Protein AF-A0A3C1FW04-F1 (afdb_mono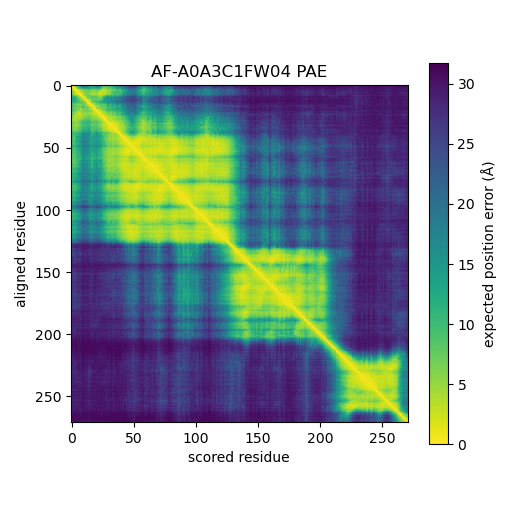mer)

Secondary structure (DSSP, 8-state):
--SEEEEEPTT---SSSS-TT-EEEEEE-HHHHHHHTT-PPPPEEEE-TTSEEEEE-SS--HHHHHHHTTTEEEEEESSEEEEEE-HHHHHHHHHH-TT--HHHHHHHH-SSPPPHHHHHHHHHHHHT-------SSEEEEE-SS--HHHHTTEEEEEETTEEEEE-HHHHHHHHHHTT---------TT-PPPPPTT---SS------------------EEEEEEE-SSHHHHHHHHHHHHHTT--EEEETTTTEEEEEEETT------

Mean predicted aligned error: 19.57 Å

Structure (mmCIF, N/CA/C/O backbone):
data_AF-A0A3C1FW04-F1
#
_entry.id   AF-A0A3C1FW04-F1
#
loop_
_atom_site.group_PDB
_atom_site.id
_atom_site.type_symbol
_atom_site.label_atom_id
_atom_site.label_alt_id
_atom_site.label_comp_id
_atom_site.label_asym_id
_atom_site.label_entity_id
_atom_site.label_seq_id
_atom_site.pdbx_PDB_ins_code
_atom_site.Cartn_x
_atom_site.Cartn_y
_atom_site.Cartn_z
_atom_site.occupancy
_atom_site.B_iso_or_equiv
_atom_site.auth_seq_id
_atom_site.auth_comp_id
_atom_site.auth_asym_id
_atom_site.auth_atom_id
_atom_site.pdbx_PDB_model_num
ATOM 1 N N . MET A 1 1 ? 8.331 -2.455 -29.703 1.00 47.62 1 MET A N 1
ATOM 2 C CA . MET A 1 1 ? 9.387 -1.895 -30.580 1.00 47.62 1 MET A CA 1
ATOM 3 C C . MET A 1 1 ? 10.105 -3.071 -31.225 1.00 47.62 1 MET A C 1
ATOM 5 O O . MET A 1 1 ? 10.594 -3.907 -30.480 1.00 47.62 1 MET A O 1
ATOM 9 N N . ALA A 1 2 ? 10.095 -3.193 -32.554 1.00 51.81 2 ALA A N 1
ATOM 10 C CA . ALA A 1 2 ? 10.673 -4.349 -33.245 1.00 51.81 2 ALA A CA 1
ATOM 11 C C . ALA A 1 2 ? 12.207 -4.394 -33.090 1.00 51.81 2 ALA A C 1
ATOM 13 O O . ALA A 1 2 ? 12.883 -3.371 -33.210 1.00 51.81 2 ALA A O 1
ATOM 14 N N . GLU A 1 3 ? 12.745 -5.577 -32.794 1.00 61.34 3 GLU A N 1
ATOM 15 C CA . GLU A 1 3 ? 14.181 -5.812 -32.553 1.00 61.34 3 GLU A CA 1
ATOM 16 C C . GLU A 1 3 ? 14.973 -6.093 -33.842 1.00 61.34 3 GLU A C 1
ATOM 18 O O . GLU A 1 3 ? 16.200 -6.204 -33.826 1.00 61.34 3 GLU A O 1
ATOM 23 N N . VAL A 1 4 ? 14.265 -6.153 -34.970 1.00 66.50 4 VAL A N 1
ATOM 24 C CA . VAL A 1 4 ? 14.781 -6.449 -36.304 1.00 66.50 4 VAL A CA 1
ATOM 25 C C . VAL A 1 4 ? 14.138 -5.476 -37.290 1.00 66.50 4 VAL A C 1
ATOM 27 O O . VAL A 1 4 ? 12.918 -5.304 -37.274 1.00 66.50 4 VAL A O 1
ATOM 30 N N . ASP A 1 5 ? 14.945 -4.845 -38.142 1.00 72.12 5 ASP A N 1
ATOM 31 C CA . ASP A 1 5 ? 14.437 -4.080 -39.283 1.00 72.12 5 ASP A CA 1
ATOM 32 C C . ASP A 1 5 ? 14.264 -5.032 -40.466 1.00 72.12 5 ASP A C 1
ATOM 34 O O . ASP A 1 5 ? 15.202 -5.732 -40.837 1.00 72.12 5 ASP A O 1
ATOM 38 N N . THR A 1 6 ? 13.082 -5.073 -41.069 1.00 74.25 6 THR A N 1
ATOM 39 C CA . THR A 1 6 ? 12.780 -5.965 -42.198 1.00 74.25 6 THR A CA 1
ATOM 40 C C . THR A 1 6 ? 12.637 -5.165 -43.486 1.00 74.25 6 THR A C 1
ATOM 42 O O . THR A 1 6 ? 11.877 -4.198 -43.517 1.00 74.25 6 THR A O 1
ATOM 45 N N . ALA A 1 7 ? 13.321 -5.588 -44.546 1.00 76.44 7 ALA A N 1
ATOM 46 C CA . ALA A 1 7 ? 13.150 -5.074 -45.899 1.00 76.44 7 ALA A CA 1
ATOM 47 C C . ALA A 1 7 ? 12.289 -6.047 -46.718 1.00 76.44 7 ALA A C 1
ATOM 49 O O . ALA A 1 7 ? 12.593 -7.242 -46.814 1.00 76.44 7 ALA A O 1
ATOM 50 N N . TYR A 1 8 ? 11.222 -5.521 -47.313 1.00 78.00 8 TYR A N 1
ATOM 51 C CA . TYR A 1 8 ? 10.299 -6.258 -48.176 1.00 78.00 8 TYR A CA 1
ATOM 52 C C . TYR A 1 8 ? 10.575 -5.943 -49.654 1.00 78.00 8 TYR A C 1
ATOM 54 O O . TYR A 1 8 ? 11.295 -4.998 -49.971 1.00 78.00 8 TYR A O 1
ATOM 62 N N . ALA A 1 9 ? 10.027 -6.750 -50.564 1.00 74.06 9 ALA A N 1
ATOM 63 C CA . ALA A 1 9 ? 10.001 -6.418 -51.991 1.00 74.06 9 ALA A CA 1
ATOM 64 C C . ALA A 1 9 ? 9.174 -5.139 -52.244 1.00 74.06 9 ALA A C 1
ATOM 66 O O . ALA A 1 9 ? 8.204 -4.908 -51.525 1.00 74.06 9 ALA A O 1
ATOM 67 N N . GLU A 1 10 ? 9.524 -4.346 -53.267 1.00 66.50 10 GLU A N 1
ATOM 68 C CA . GLU A 1 10 ? 8.871 -3.055 -53.586 1.00 66.50 10 GLU A CA 1
ATOM 69 C C . GLU A 1 10 ? 7.343 -3.162 -53.770 1.00 66.50 10 GLU A C 1
ATOM 71 O O . GLU A 1 10 ? 6.614 -2.226 -53.444 1.00 66.50 10 GLU A O 1
ATOM 76 N N . ASP A 1 11 ? 6.849 -4.336 -54.172 1.00 67.19 11 ASP A N 1
ATOM 77 C CA . ASP A 1 11 ? 5.431 -4.587 -54.462 1.00 67.19 11 ASP A CA 1
ATOM 78 C C . ASP A 1 11 ? 4.635 -5.158 -53.272 1.00 67.19 11 ASP A C 1
ATOM 80 O O . ASP A 1 11 ? 3.485 -5.574 -53.426 1.00 67.19 11 ASP A O 1
ATOM 84 N N . TYR A 1 12 ? 5.224 -5.221 -52.072 1.00 64.06 12 TYR A N 1
ATOM 85 C CA . TYR A 1 12 ? 4.613 -5.889 -50.922 1.00 64.06 12 TYR A CA 1
ATOM 86 C C . TYR A 1 12 ? 3.964 -4.906 -49.934 1.00 64.06 12 TYR A C 1
ATOM 88 O O . TYR A 1 12 ? 4.653 -4.204 -49.193 1.00 64.06 12 TYR A O 1
ATOM 96 N N . LYS A 1 13 ? 2.624 -4.875 -49.893 1.00 62.50 13 LYS A N 1
ATOM 97 C CA . LYS A 1 13 ? 1.828 -4.075 -48.944 1.00 62.50 13 LYS A CA 1
ATOM 98 C C . LYS A 1 13 ? 0.804 -4.954 -48.226 1.00 62.50 13 LYS A C 1
ATOM 100 O O . LYS A 1 13 ? -0.186 -5.367 -48.819 1.00 62.50 13 LYS A O 1
ATOM 105 N N . THR A 1 14 ? 1.032 -5.209 -46.944 1.00 65.12 14 THR A N 1
ATOM 106 C CA . THR A 1 14 ? 0.093 -5.891 -46.042 1.00 65.12 14 THR A CA 1
ATOM 107 C C . THR A 1 14 ? 0.097 -5.187 -44.694 1.00 65.12 14 THR A C 1
ATOM 109 O O . THR A 1 14 ? 1.167 -4.830 -44.210 1.00 65.12 14 THR A O 1
ATOM 112 N N . ASP A 1 15 ? -1.064 -5.071 -44.050 1.00 66.31 15 ASP A N 1
ATOM 113 C CA . ASP A 1 15 ? -1.206 -4.396 -42.747 1.00 66.31 15 ASP A CA 1
ATOM 114 C C . ASP A 1 15 ? -0.617 -5.189 -41.562 1.00 66.31 15 ASP A C 1
ATOM 116 O O . ASP A 1 15 ? -0.559 -4.696 -40.436 1.00 66.31 15 ASP A O 1
ATOM 120 N N . ILE A 1 16 ? -0.172 -6.428 -41.795 1.00 63.91 16 ILE A N 1
ATOM 121 C CA . ILE A 1 16 ? 0.353 -7.329 -40.765 1.00 63.91 16 ILE A CA 1
ATOM 122 C C . ILE A 1 16 ? 1.876 -7.441 -40.908 1.00 63.91 16 ILE A C 1
ATOM 124 O O . ILE A 1 16 ? 2.396 -7.889 -41.932 1.00 63.91 16 ILE A O 1
ATOM 128 N N . HIS A 1 17 ? 2.601 -7.070 -39.849 1.00 65.69 17 HIS A N 1
ATOM 129 C CA . HIS A 1 17 ? 4.060 -7.147 -39.786 1.00 65.69 17 HIS A CA 1
ATOM 130 C C . HIS A 1 17 ? 4.543 -7.915 -38.540 1.00 65.69 17 HIS A C 1
ATOM 132 O O . HIS A 1 17 ? 4.013 -7.684 -37.451 1.00 65.69 17 HIS A O 1
ATOM 138 N N . PRO A 1 18 ? 5.594 -8.753 -38.657 1.00 65.88 18 PRO A N 1
ATOM 139 C CA . PRO A 1 18 ? 6.316 -9.100 -39.882 1.00 65.88 18 PRO A CA 1
ATOM 140 C C . PRO A 1 18 ? 5.593 -10.170 -40.718 1.00 65.88 18 PRO A C 1
ATOM 142 O O . PRO A 1 18 ? 5.046 -11.129 -40.179 1.00 65.88 18 PRO A O 1
ATOM 145 N N . SER A 1 19 ? 5.634 -10.024 -42.043 1.00 72.44 19 SER A N 1
ATOM 146 C CA . SER A 1 19 ? 5.007 -10.969 -42.973 1.00 72.44 19 SER A CA 1
ATOM 147 C C . SER A 1 19 ? 5.991 -12.033 -43.456 1.00 72.44 19 SER A C 1
ATOM 149 O O . SER A 1 19 ? 6.934 -11.751 -44.199 1.00 72.44 19 SER A O 1
ATOM 151 N N . LEU A 1 20 ? 5.776 -13.267 -43.005 1.00 67.56 20 LEU A N 1
ATOM 152 C CA . LEU A 1 20 ? 6.623 -14.421 -43.307 1.00 67.56 20 LEU A CA 1
ATOM 153 C C . LEU A 1 20 ? 6.586 -14.757 -44.811 1.00 67.56 20 LEU A C 1
ATOM 155 O O . LEU A 1 20 ? 5.534 -14.700 -45.438 1.00 67.56 20 LEU A O 1
ATOM 159 N N . GLY A 1 21 ? 7.741 -15.097 -45.396 1.00 72.50 21 GLY A N 1
ATOM 160 C CA . GLY A 1 21 ? 7.871 -15.475 -46.815 1.00 72.50 21 GLY A CA 1
ATOM 161 C C . GLY A 1 21 ? 8.122 -14.323 -47.802 1.00 72.50 21 GLY A C 1
ATOM 162 O O . GLY A 1 21 ? 8.527 -14.583 -48.930 1.00 72.50 21 GLY A O 1
ATOM 163 N N . HI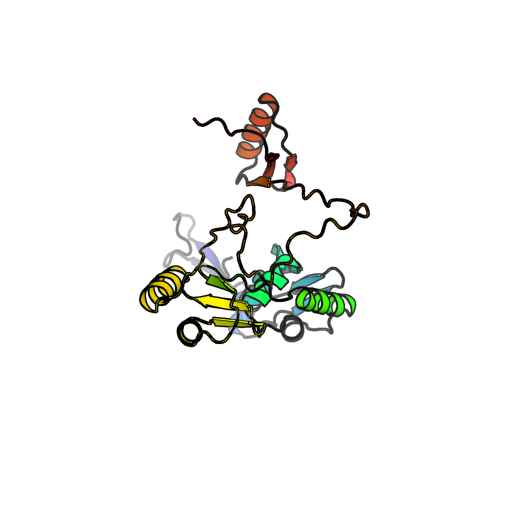S A 1 22 ? 7.965 -13.062 -47.380 1.00 73.06 22 HIS A N 1
ATOM 164 C CA . HIS A 1 22 ? 8.153 -11.876 -48.239 1.00 73.06 22 HIS A CA 1
ATOM 165 C C . HIS A 1 22 ? 9.297 -10.947 -47.798 1.00 73.06 22 HIS A C 1
ATOM 167 O O . HIS A 1 22 ? 9.535 -9.898 -48.402 1.00 73.06 22 HIS A O 1
ATOM 173 N N . ILE A 1 23 ? 10.022 -11.330 -46.746 1.00 78.50 23 ILE A N 1
ATOM 174 C CA . ILE A 1 23 ? 11.192 -10.606 -46.240 1.00 78.50 23 ILE A CA 1
ATOM 175 C C . ILE A 1 23 ? 12.380 -10.930 -47.150 1.00 78.50 23 ILE A C 1
ATOM 177 O O . ILE A 1 23 ? 12.823 -12.075 -47.205 1.00 78.50 23 ILE A O 1
ATOM 181 N N . ARG A 1 24 ? 12.908 -9.926 -47.859 1.00 80.00 24 ARG A N 1
ATOM 182 C CA . ARG A 1 24 ? 14.094 -10.085 -48.723 1.00 80.00 24 ARG A CA 1
ATOM 183 C C . ARG A 1 24 ? 15.395 -9.980 -47.943 1.00 80.00 24 ARG A C 1
ATOM 185 O O . ARG A 1 24 ? 16.361 -10.668 -48.247 1.00 80.00 24 ARG A O 1
ATOM 192 N N . ALA A 1 25 ? 15.416 -9.102 -46.951 1.00 78.44 25 ALA A N 1
ATOM 193 C CA . ALA A 1 25 ? 16.548 -8.925 -46.062 1.00 78.44 25 ALA A CA 1
ATOM 194 C C . ALA A 1 25 ? 16.051 -8.465 -44.696 1.00 78.44 25 ALA A C 1
ATOM 196 O O . ALA A 1 25 ? 14.990 -7.849 -44.574 1.00 78.44 25 ALA A O 1
ATOM 197 N N . PHE A 1 26 ? 16.832 -8.740 -43.662 1.00 79.25 26 PHE A N 1
ATOM 198 C CA . PHE A 1 26 ? 16.581 -8.213 -42.334 1.00 79.25 26 PHE A CA 1
ATOM 199 C C . PHE A 1 26 ? 17.889 -7.729 -41.716 1.00 79.25 26 PHE A C 1
ATOM 201 O O . PHE A 1 26 ? 18.943 -8.337 -41.898 1.00 79.25 26 PHE A O 1
ATOM 208 N N . ARG A 1 27 ? 17.822 -6.617 -40.988 1.00 78.44 27 ARG A N 1
ATOM 209 C CA . ARG A 1 27 ? 18.927 -6.091 -40.197 1.00 78.44 27 ARG A CA 1
ATOM 210 C C . ARG A 1 27 ? 18.628 -6.340 -38.732 1.00 78.44 27 ARG A C 1
ATOM 212 O O . ARG A 1 27 ? 17.675 -5.802 -38.168 1.00 78.44 27 ARG A O 1
ATOM 219 N N . VAL A 1 28 ? 19.478 -7.147 -38.118 1.00 77.06 28 VAL A N 1
ATOM 220 C CA . VAL A 1 28 ? 19.475 -7.339 -36.673 1.00 77.06 28 VAL A CA 1
ATOM 221 C C . VAL A 1 28 ? 20.006 -6.066 -36.021 1.00 77.06 28 VAL A C 1
ATOM 223 O O . VAL A 1 28 ? 21.075 -5.583 -36.387 1.00 77.06 28 VAL A O 1
ATOM 226 N N . ARG A 1 29 ? 19.257 -5.498 -35.072 1.00 76.06 29 ARG A N 1
ATOM 227 C CA . ARG A 1 29 ? 19.738 -4.349 -34.294 1.00 76.06 29 ARG A CA 1
ATOM 228 C C . ARG A 1 29 ? 20.716 -4.828 -33.220 1.00 76.06 29 ARG A C 1
ATOM 230 O O . ARG A 1 29 ? 20.512 -5.893 -32.638 1.00 76.06 29 ARG A O 1
ATOM 237 N N . ASP A 1 30 ? 21.705 -4.001 -32.875 1.00 73.88 30 ASP A N 1
ATOM 238 C CA . ASP A 1 30 ? 22.729 -4.301 -31.853 1.00 73.88 30 ASP A CA 1
ATOM 239 C C . ASP A 1 30 ? 22.145 -4.807 -30.526 1.00 73.88 30 ASP A C 1
ATOM 241 O O . ASP A 1 30 ? 22.742 -5.633 -29.840 1.00 73.88 30 ASP A O 1
ATOM 245 N N . ARG A 1 31 ? 20.942 -4.342 -30.170 1.00 70.81 31 ARG A N 1
ATOM 246 C CA . ARG A 1 31 ? 20.210 -4.786 -28.980 1.00 70.81 31 ARG A CA 1
ATOM 247 C C . ARG A 1 31 ? 19.927 -6.292 -28.996 1.00 70.81 31 ARG A C 1
ATOM 249 O O . ARG A 1 31 ? 20.181 -6.946 -27.993 1.00 70.81 31 ARG A O 1
ATOM 256 N N . LEU A 1 32 ? 19.456 -6.847 -30.118 1.00 76.56 32 LEU A N 1
ATOM 257 C CA . LEU A 1 32 ? 19.168 -8.281 -30.237 1.00 76.56 32 LEU A CA 1
ATOM 258 C C . LEU A 1 32 ? 20.461 -9.104 -30.193 1.00 76.56 32 LEU A C 1
ATOM 260 O O . LEU A 1 32 ? 20.503 -10.143 -29.542 1.00 76.56 32 LEU A O 1
ATOM 264 N N . VAL A 1 33 ? 21.542 -8.600 -30.798 1.00 77.31 33 VAL A N 1
ATOM 265 C CA . VAL A 1 33 ? 22.872 -9.228 -30.707 1.00 77.31 33 VAL A CA 1
ATOM 266 C C . VAL A 1 33 ? 23.340 -9.303 -29.250 1.00 77.31 33 VAL A C 1
ATOM 268 O O . VAL A 1 33 ? 23.797 -10.355 -28.803 1.00 77.31 33 VAL A O 1
ATOM 271 N N . LYS A 1 34 ? 23.172 -8.225 -28.471 1.00 75.50 34 LYS A N 1
ATOM 272 C CA . LYS A 1 34 ? 23.495 -8.213 -27.033 1.00 75.50 34 LYS A CA 1
ATOM 273 C C . LYS A 1 34 ? 22.646 -9.200 -26.229 1.00 75.50 34 LYS A C 1
ATOM 275 O O . LYS A 1 34 ? 23.186 -9.860 -25.345 1.00 75.50 34 LYS A O 1
ATOM 280 N N . VAL A 1 35 ? 21.354 -9.329 -26.542 1.00 79.88 35 VAL A N 1
ATOM 281 C CA . VAL A 1 35 ? 20.447 -10.303 -25.903 1.00 79.88 35 VAL A CA 1
ATOM 282 C C . VAL A 1 35 ? 20.893 -11.736 -26.184 1.00 79.88 35 VAL A C 1
ATOM 284 O O . VAL A 1 35 ? 21.063 -12.512 -25.244 1.00 79.88 35 VAL A O 1
ATOM 287 N N . ILE A 1 36 ? 21.143 -12.071 -27.454 1.00 80.19 36 ILE A N 1
ATOM 288 C CA . ILE A 1 36 ? 21.590 -13.408 -27.877 1.00 80.19 36 ILE A CA 1
ATOM 289 C C . ILE A 1 36 ? 22.914 -13.775 -27.197 1.00 80.19 36 ILE A C 1
ATOM 291 O O . ILE A 1 36 ? 23.059 -14.877 -26.670 1.00 80.19 36 ILE A O 1
ATOM 295 N N . ASN A 1 37 ? 23.848 -12.826 -27.126 1.00 81.50 37 ASN A N 1
ATOM 296 C CA . ASN A 1 37 ? 25.157 -13.026 -26.506 1.00 81.50 37 ASN A CA 1
ATOM 297 C C . ASN A 1 37 ? 25.144 -12.908 -24.971 1.00 81.50 37 ASN A C 1
ATOM 299 O O . ASN A 1 37 ? 26.209 -12.919 -24.358 1.00 81.50 37 ASN A O 1
ATOM 303 N N . LYS A 1 38 ? 23.967 -12.769 -24.338 1.00 75.12 38 LYS A N 1
ATOM 304 C CA . LYS A 1 38 ? 23.804 -12.554 -22.885 1.00 75.12 38 LYS A CA 1
ATOM 305 C C . LYS A 1 38 ? 24.633 -11.381 -22.333 1.00 75.12 38 LYS A C 1
ATOM 307 O O . LYS A 1 38 ? 24.947 -11.341 -21.149 1.00 75.12 38 LYS A O 1
ATOM 312 N N . ALA A 1 39 ? 24.950 -10.403 -23.177 1.00 78.25 39 ALA A N 1
ATOM 313 C CA . ALA A 1 39 ? 25.742 -9.218 -22.847 1.00 78.25 39 ALA A CA 1
ATOM 314 C C . ALA A 1 39 ? 24.858 -8.031 -22.415 1.00 78.25 39 ALA A C 1
ATOM 316 O O . ALA A 1 39 ? 25.236 -6.870 -22.573 1.00 78.25 39 ALA A O 1
ATOM 317 N N . VAL A 1 40 ? 23.649 -8.316 -21.926 1.00 77.00 40 VAL A N 1
ATOM 318 C CA . VAL A 1 40 ? 22.703 -7.306 -21.443 1.00 77.00 40 VAL A CA 1
ATOM 319 C C . VAL A 1 40 ? 23.049 -6.966 -20.003 1.00 77.00 40 VAL A C 1
ATOM 321 O O . VAL A 1 40 ? 23.173 -7.853 -19.159 1.00 77.00 40 VAL A O 1
ATOM 324 N N . THR A 1 41 ? 23.198 -5.675 -19.726 1.00 79.44 41 THR A N 1
ATOM 325 C CA . THR A 1 41 ? 23.465 -5.208 -18.368 1.00 79.44 41 THR A CA 1
ATOM 326 C C . THR A 1 41 ? 22.203 -5.283 -17.510 1.00 79.44 41 THR A C 1
ATOM 328 O O . THR A 1 41 ? 21.085 -5.083 -17.994 1.00 79.44 41 THR A O 1
ATOM 331 N N . ALA A 1 42 ? 22.368 -5.611 -16.226 1.00 81.50 42 ALA A N 1
ATOM 332 C CA . ALA A 1 42 ? 21.258 -5.559 -15.282 1.00 81.50 42 ALA A CA 1
ATOM 333 C C . ALA A 1 42 ? 20.728 -4.115 -15.158 1.00 81.50 42 ALA A C 1
ATOM 335 O O . ALA A 1 42 ? 21.519 -3.173 -15.279 1.00 81.50 42 ALA A O 1
ATOM 336 N N . PRO A 1 43 ? 19.415 -3.921 -14.922 1.00 86.38 43 PRO A N 1
ATOM 337 C CA . PRO A 1 43 ? 18.857 -2.592 -14.718 1.00 86.38 43 PRO A CA 1
ATOM 338 C C . PRO A 1 43 ? 19.530 -1.912 -13.531 1.00 86.38 43 PRO A C 1
ATOM 340 O O . PRO A 1 43 ? 19.660 -2.520 -12.470 1.00 86.38 43 PRO A O 1
ATOM 343 N N . ARG A 1 44 ? 19.897 -0.648 -13.705 1.00 89.00 44 ARG A N 1
ATOM 344 C CA . ARG A 1 44 ? 20.445 0.195 -12.649 1.00 89.00 44 ARG A CA 1
ATOM 345 C C . ARG A 1 44 ? 19.338 1.024 -12.035 1.00 89.00 44 ARG A C 1
ATOM 347 O O . ARG A 1 44 ? 18.559 1.647 -12.761 1.00 89.00 44 ARG A O 1
ATOM 354 N N . VAL A 1 45 ? 19.254 1.020 -10.709 1.00 91.62 45 VAL A N 1
ATOM 355 C CA . VAL A 1 45 ? 18.202 1.735 -9.982 1.00 91.62 45 VAL A CA 1
ATOM 356 C C . VAL A 1 45 ? 18.811 2.698 -8.980 1.00 91.62 45 VAL A C 1
ATOM 358 O O . VAL A 1 45 ? 19.605 2.312 -8.119 1.00 91.62 45 VAL A O 1
ATOM 361 N N . TRP A 1 46 ? 18.392 3.959 -9.057 1.00 92.12 46 TRP A N 1
ATOM 362 C CA . TRP A 1 46 ? 18.814 5.005 -8.129 1.00 92.12 46 TRP A CA 1
ATOM 363 C C . TRP A 1 46 ? 17.610 5.706 -7.536 1.00 92.12 46 TRP A C 1
ATOM 365 O O . TRP A 1 46 ? 16.647 6.015 -8.233 1.00 92.12 46 TRP A O 1
ATOM 375 N N . ILE A 1 47 ? 17.686 5.986 -6.241 1.00 93.00 47 ILE A N 1
ATOM 376 C CA . ILE A 1 47 ? 16.630 6.674 -5.508 1.00 93.00 47 ILE A CA 1
ATOM 377 C C . ILE A 1 47 ? 17.178 8.025 -5.082 1.00 93.00 47 ILE A C 1
ATOM 379 O O . ILE A 1 47 ? 18.192 8.112 -4.389 1.00 93.00 47 ILE A O 1
ATOM 383 N N . HIS A 1 48 ? 16.513 9.084 -5.521 1.00 91.88 48 HIS A N 1
ATOM 384 C CA . HIS A 1 48 ? 16.898 10.449 -5.220 1.00 91.88 48 HIS A CA 1
ATOM 385 C C . HIS A 1 48 ? 16.219 10.954 -3.937 1.00 91.88 48 HIS A C 1
ATOM 387 O O . HIS A 1 48 ? 15.121 10.510 -3.590 1.00 91.88 48 HIS A O 1
ATOM 393 N N . PRO A 1 49 ? 16.821 11.942 -3.245 1.00 89.81 49 PRO A N 1
ATOM 394 C CA . PRO A 1 49 ? 16.229 12.559 -2.056 1.00 89.81 49 PRO A CA 1
ATOM 395 C C . PRO A 1 49 ? 14.843 13.181 -2.294 1.00 89.81 49 PRO A C 1
ATOM 397 O O . PRO A 1 49 ? 14.097 13.394 -1.348 1.00 89.81 49 PRO A O 1
ATOM 400 N N . ASN A 1 50 ? 14.482 13.479 -3.542 1.00 91.62 50 ASN A N 1
ATOM 401 C CA . ASN A 1 50 ? 13.180 14.024 -3.936 1.00 91.62 50 ASN A CA 1
ATOM 402 C C . ASN A 1 50 ? 12.094 12.945 -4.152 1.00 91.62 50 ASN A C 1
ATOM 404 O O . ASN A 1 50 ? 11.045 13.259 -4.721 1.00 91.62 50 ASN A O 1
ATOM 408 N N . PHE A 1 51 ? 12.338 11.705 -3.709 1.00 91.81 51 PHE A N 1
ATOM 409 C CA . PHE A 1 51 ? 11.443 10.549 -3.849 1.00 91.81 51 PHE A CA 1
ATOM 410 C C . PHE A 1 51 ? 11.269 10.035 -5.282 1.00 91.81 51 PHE A C 1
ATOM 412 O O . PHE A 1 51 ? 10.338 9.275 -5.562 1.00 91.81 51 PHE A O 1
ATOM 419 N N . GLU A 1 52 ? 12.158 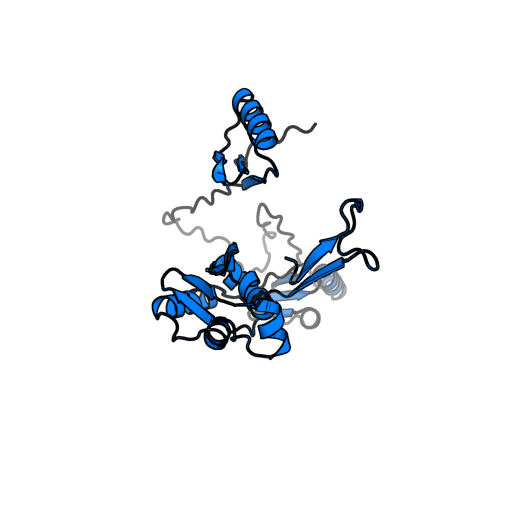10.422 -6.194 1.00 94.06 52 GLU A N 1
ATOM 420 C CA . GLU A 1 52 ? 12.186 9.879 -7.546 1.00 94.06 52 GLU A CA 1
ATOM 421 C C . GLU A 1 52 ? 13.107 8.662 -7.631 1.00 94.06 52 GLU A C 1
ATOM 423 O O . GLU A 1 52 ? 14.222 8.657 -7.110 1.00 94.06 52 GLU A O 1
ATOM 428 N N . ILE A 1 53 ? 12.629 7.628 -8.311 1.00 93.56 53 ILE A N 1
ATOM 429 C CA . ILE A 1 53 ? 13.349 6.405 -8.620 1.00 93.56 53 ILE A CA 1
ATOM 430 C C . ILE A 1 53 ? 13.656 6.423 -10.110 1.00 93.56 53 ILE A C 1
ATOM 432 O O . ILE A 1 53 ? 12.751 6.466 -10.942 1.00 93.56 53 ILE A O 1
ATOM 436 N N . TYR A 1 54 ? 14.937 6.374 -10.431 1.00 93.19 54 TYR A N 1
ATOM 437 C CA . TYR A 1 54 ? 15.456 6.327 -11.784 1.00 93.19 54 TYR A CA 1
ATOM 438 C C . TYR A 1 54 ? 15.820 4.883 -12.078 1.00 93.19 54 TYR A C 1
ATOM 440 O O . TYR A 1 54 ? 16.620 4.292 -11.357 1.00 93.19 54 TYR A O 1
ATOM 448 N N . VAL A 1 55 ? 15.215 4.318 -13.115 1.00 91.69 55 VAL A N 1
ATOM 449 C CA . VAL A 1 55 ? 15.500 2.968 -13.595 1.00 91.69 55 VAL A CA 1
ATOM 450 C C . VAL A 1 55 ? 16.098 3.092 -14.989 1.00 91.69 55 VAL A C 1
ATOM 452 O O . VAL A 1 55 ? 15.393 3.384 -15.958 1.00 91.69 55 VAL A O 1
ATOM 455 N N . GLU A 1 56 ? 17.406 2.892 -15.085 1.00 90.12 56 GLU A N 1
ATOM 456 C CA . GLU A 1 56 ? 18.128 2.817 -16.351 1.00 90.12 56 GLU A CA 1
ATOM 457 C C . GLU A 1 56 ? 18.252 1.349 -16.761 1.00 90.12 56 GLU A C 1
ATOM 459 O O . GLU A 1 56 ? 18.699 0.504 -15.984 1.00 90.12 56 GLU A O 1
ATOM 464 N N . SER A 1 57 ? 17.832 1.013 -17.979 1.00 85.50 57 SER A N 1
ATOM 465 C CA . SER A 1 57 ? 17.961 -0.357 -18.466 1.00 85.50 57 SER A CA 1
ATOM 466 C C . SER A 1 57 ? 18.040 -0.429 -19.983 1.00 85.50 57 SER A C 1
ATOM 468 O O . SER A 1 57 ? 17.322 0.266 -20.702 1.00 85.50 57 SER A O 1
ATOM 470 N N . ASP A 1 58 ? 18.885 -1.339 -20.466 1.00 78.88 58 ASP A N 1
ATOM 471 C CA . ASP A 1 58 ? 18.996 -1.679 -21.884 1.00 78.88 58 ASP A CA 1
ATOM 472 C C . ASP A 1 58 ? 17.723 -2.367 -22.411 1.00 78.88 58 ASP A C 1
ATOM 474 O O . ASP A 1 58 ? 17.400 -2.262 -23.599 1.00 78.88 58 ASP A O 1
ATOM 478 N N . LEU A 1 59 ? 16.986 -3.071 -21.542 1.00 80.44 59 LEU A N 1
ATOM 479 C CA . LEU A 1 59 ? 15.727 -3.775 -21.820 1.00 80.44 59 LEU A CA 1
ATOM 480 C C . LEU A 1 59 ? 14.589 -3.218 -20.964 1.00 80.44 59 LEU A C 1
ATOM 482 O O . LEU A 1 59 ? 14.827 -2.581 -19.952 1.00 80.44 59 LEU A O 1
ATOM 486 N N . TYR A 1 60 ? 13.334 -3.453 -21.352 1.00 84.00 60 TYR A N 1
ATOM 487 C CA . TYR A 1 60 ? 12.210 -3.020 -20.517 1.00 84.00 60 TYR A CA 1
ATOM 488 C C . TYR A 1 60 ? 12.204 -3.805 -19.185 1.00 84.00 60 TYR A C 1
ATOM 490 O O . TYR A 1 60 ? 12.027 -5.027 -19.216 1.00 84.00 60 TYR A O 1
ATOM 498 N N . PRO A 1 61 ? 12.376 -3.156 -18.014 1.00 85.69 61 PRO A N 1
ATOM 499 C CA . PRO A 1 61 ? 12.616 -3.846 -16.747 1.00 85.69 61 PRO A CA 1
ATOM 500 C C . PRO A 1 61 ? 11.301 -4.263 -16.067 1.00 85.69 61 PRO A C 1
ATOM 502 O O . PRO A 1 61 ? 10.971 -3.814 -14.968 1.00 85.69 61 PRO A O 1
ATOM 505 N N . ALA A 1 62 ? 10.533 -5.139 -16.722 1.00 86.44 62 ALA A N 1
ATOM 506 C CA . ALA A 1 62 ? 9.170 -5.503 -16.318 1.00 86.44 62 ALA A CA 1
ATOM 507 C C . ALA A 1 62 ? 9.056 -5.969 -14.853 1.00 86.44 62 ALA A C 1
ATOM 509 O O . ALA A 1 62 ? 8.145 -5.543 -14.150 1.00 86.44 62 ALA A O 1
ATOM 510 N N . GLN A 1 63 ? 9.999 -6.793 -14.381 1.00 86.12 63 GLN A N 1
ATOM 511 C CA . GLN A 1 63 ? 9.986 -7.349 -13.020 1.00 86.12 63 GLN A CA 1
ATOM 512 C C . GLN A 1 63 ? 10.201 -6.291 -11.929 1.00 86.12 63 GLN A C 1
ATOM 514 O O . GLN A 1 63 ? 9.609 -6.364 -10.852 1.00 86.12 63 GLN A O 1
ATOM 519 N N . ILE A 1 64 ? 11.057 -5.302 -12.198 1.00 88.62 64 ILE A N 1
ATOM 520 C CA . ILE A 1 64 ? 11.305 -4.201 -11.263 1.00 88.62 64 ILE A CA 1
ATOM 521 C C . ILE A 1 64 ? 10.085 -3.282 -11.259 1.00 88.62 64 ILE A C 1
ATOM 523 O O . ILE A 1 64 ? 9.549 -2.950 -10.203 1.00 88.62 64 ILE A O 1
ATOM 527 N N . LEU A 1 65 ? 9.573 -2.936 -12.442 1.00 89.81 65 LEU A N 1
ATOM 528 C CA . LEU A 1 65 ? 8.410 -2.061 -12.561 1.00 89.81 65 LEU A CA 1
ATOM 529 C C . LEU A 1 65 ? 7.149 -2.672 -11.954 1.00 89.81 65 LEU A C 1
ATOM 531 O O . LEU A 1 65 ? 6.383 -1.938 -11.339 1.00 89.81 65 LEU A O 1
ATOM 535 N N . SER A 1 66 ? 6.931 -3.985 -12.056 1.00 89.88 66 SER A N 1
ATOM 536 C CA . SER A 1 66 ? 5.773 -4.629 -11.421 1.00 89.88 66 SER A CA 1
ATOM 537 C C . SER A 1 66 ? 5.783 -4.482 -9.899 1.00 89.88 66 SER A C 1
ATOM 539 O O . SER A 1 66 ? 4.721 -4.437 -9.288 1.00 89.88 66 SER A O 1
ATOM 541 N N . LYS A 1 67 ? 6.972 -4.374 -9.292 1.00 89.56 67 LYS A N 1
ATOM 542 C CA . LYS A 1 67 ? 7.141 -4.178 -7.847 1.00 89.56 67 LYS A CA 1
ATOM 543 C C . LYS A 1 67 ? 7.136 -2.700 -7.442 1.00 89.56 67 LYS A C 1
ATOM 545 O O . LYS A 1 67 ? 6.660 -2.379 -6.360 1.00 89.56 67 LYS A O 1
ATOM 550 N N . LEU A 1 68 ? 7.608 -1.795 -8.305 1.00 90.56 68 LEU A N 1
ATOM 551 C CA . LEU A 1 68 ? 7.659 -0.355 -8.015 1.00 90.56 68 LEU A CA 1
ATOM 552 C C . LEU A 1 68 ? 6.374 0.410 -8.379 1.00 90.56 68 LEU A C 1
ATOM 554 O O . LEU A 1 68 ? 6.005 1.342 -7.667 1.00 90.56 68 LEU A O 1
ATOM 558 N N . LYS A 1 69 ? 5.662 0.035 -9.452 1.00 90.44 69 LYS A N 1
ATOM 559 C CA . LYS A 1 69 ? 4.414 0.700 -9.894 1.00 90.44 69 LYS A CA 1
ATOM 560 C C . LYS A 1 69 ? 3.302 0.730 -8.827 1.00 90.44 69 LYS A C 1
ATOM 562 O O . LYS A 1 69 ? 2.578 1.724 -8.778 1.00 90.44 69 LYS A O 1
ATOM 567 N N . PRO A 1 70 ? 3.148 -0.284 -7.952 1.00 90.19 70 PRO A N 1
ATOM 568 C CA . PRO A 1 70 ? 2.216 -0.200 -6.829 1.00 90.19 70 PRO A CA 1
ATOM 569 C C . PRO A 1 70 ? 2.558 0.902 -5.818 1.00 90.19 70 PRO A C 1
ATOM 571 O O . PRO A 1 70 ? 1.650 1.418 -5.181 1.00 90.19 70 PRO A O 1
ATOM 574 N N . LEU A 1 71 ? 3.837 1.274 -5.691 1.00 90.12 71 LEU A N 1
ATOM 575 C CA . LEU A 1 71 ? 4.353 2.220 -4.690 1.00 90.12 71 LEU A CA 1
ATOM 576 C C . LEU A 1 71 ? 4.538 3.646 -5.236 1.00 90.12 71 LEU A C 1
ATOM 578 O O . LEU A 1 71 ? 4.642 4.608 -4.472 1.00 90.12 71 LEU A O 1
ATOM 582 N N . ALA A 1 72 ? 4.599 3.791 -6.559 1.00 92.81 72 ALA A N 1
ATOM 583 C CA . ALA A 1 72 ? 4.990 5.024 -7.229 1.00 92.81 72 ALA A CA 1
ATOM 584 C C . ALA A 1 72 ? 4.108 5.353 -8.442 1.00 92.81 72 ALA A C 1
ATOM 586 O O . ALA A 1 72 ? 3.434 4.494 -9.014 1.00 92.81 72 ALA A O 1
ATOM 587 N N . ASP A 1 73 ? 4.130 6.617 -8.854 1.00 92.94 73 ASP A N 1
ATOM 588 C CA . ASP A 1 73 ? 3.594 7.057 -10.141 1.00 92.94 73 ASP A CA 1
ATOM 589 C C . ASP A 1 73 ? 4.688 7.066 -11.198 1.00 92.94 73 ASP A C 1
ATOM 591 O O . ASP A 1 73 ? 5.825 7.444 -10.925 1.00 92.94 73 ASP A O 1
ATOM 595 N N . VAL A 1 74 ? 4.335 6.683 -12.421 1.00 91.75 74 VAL A N 1
ATOM 596 C CA . VAL A 1 74 ? 5.221 6.831 -13.573 1.00 91.75 74 VAL A CA 1
ATOM 597 C C . VAL A 1 74 ? 5.223 8.300 -13.986 1.00 91.75 74 VAL A C 1
ATOM 599 O O . VAL A 1 74 ? 4.195 8.829 -14.398 1.00 91.75 74 VAL A O 1
ATOM 602 N N . VAL A 1 75 ? 6.376 8.955 -13.869 1.00 90.12 75 VAL A N 1
ATOM 603 C CA . VAL A 1 75 ? 6.577 10.342 -14.318 1.00 90.12 75 VAL A CA 1
ATOM 604 C C . VAL A 1 75 ? 7.020 10.363 -15.776 1.00 90.12 75 VAL A C 1
ATOM 606 O O . VAL A 1 75 ? 6.616 11.239 -16.537 1.00 90.12 75 VAL A O 1
ATOM 609 N N . LYS A 1 76 ? 7.864 9.402 -16.166 1.00 88.69 76 LYS A N 1
ATOM 610 C CA . LYS A 1 76 ? 8.454 9.333 -17.502 1.00 88.69 76 LYS A CA 1
ATOM 611 C C . LYS A 1 76 ? 8.796 7.891 -17.874 1.00 88.69 76 LYS A C 1
ATOM 613 O O . LYS A 1 76 ? 9.387 7.181 -17.065 1.00 88.69 76 LYS A O 1
ATOM 618 N N . GLU A 1 77 ? 8.471 7.485 -19.099 1.00 83.12 77 GLU A N 1
ATOM 619 C CA . GLU A 1 77 ? 8.797 6.170 -19.674 1.00 83.12 77 GLU A CA 1
ATOM 620 C C . GLU A 1 77 ? 9.564 6.361 -20.998 1.00 83.12 77 GLU A C 1
ATOM 622 O O . GLU A 1 77 ? 8.991 6.273 -22.076 1.00 83.12 77 GLU A O 1
ATOM 627 N N . ASP A 1 78 ? 10.872 6.634 -20.899 1.00 79.38 78 ASP A N 1
ATOM 628 C CA . ASP A 1 78 ? 11.797 6.718 -22.045 1.00 79.38 78 ASP A CA 1
ATOM 629 C C . ASP A 1 78 ? 12.927 5.669 -21.893 1.00 79.38 78 ASP A C 1
ATOM 631 O O . ASP A 1 78 ? 12.704 4.563 -21.405 1.00 79.38 78 ASP A O 1
ATOM 635 N N . LYS A 1 79 ? 14.170 6.002 -22.288 1.00 76.06 79 LYS A N 1
ATOM 636 C CA . LYS A 1 79 ? 15.381 5.198 -22.028 1.00 76.06 79 LYS A CA 1
ATOM 637 C C . LYS A 1 79 ? 15.683 5.037 -20.535 1.00 76.06 79 LYS A C 1
ATOM 639 O O . LYS A 1 79 ? 16.233 4.024 -20.126 1.00 76.06 79 LYS A O 1
ATOM 644 N N . VAL A 1 80 ? 15.329 6.047 -19.745 1.00 86.06 80 VAL A N 1
ATOM 645 C CA . VAL A 1 80 ? 15.348 5.995 -18.284 1.00 86.06 80 VAL A CA 1
ATOM 646 C C . VAL A 1 80 ? 13.913 6.174 -17.827 1.00 86.06 80 VAL A C 1
ATOM 648 O O . VAL A 1 80 ? 13.248 7.140 -18.215 1.00 86.06 80 VAL A O 1
ATOM 651 N N . ILE A 1 81 ? 13.435 5.226 -17.033 1.00 90.00 81 ILE A N 1
ATOM 652 C CA . ILE A 1 81 ? 12.089 5.262 -16.475 1.00 90.00 81 ILE A CA 1
ATOM 653 C C . ILE A 1 81 ? 12.178 5.972 -15.132 1.00 90.00 81 ILE A C 1
ATOM 655 O O . ILE A 1 81 ? 12.942 5.559 -14.261 1.00 90.00 81 ILE A O 1
ATOM 659 N N . ILE A 1 82 ? 11.410 7.048 -14.976 1.00 92.00 82 ILE A N 1
ATOM 660 C CA . ILE A 1 82 ? 11.368 7.833 -13.743 1.00 92.00 82 ILE A CA 1
ATOM 661 C C . ILE A 1 82 ? 10.035 7.561 -13.062 1.00 92.00 82 ILE A C 1
ATOM 663 O O . ILE A 1 82 ? 8.964 7.815 -13.622 1.00 92.00 82 ILE A O 1
ATOM 667 N N . LEU A 1 83 ? 10.113 7.050 -11.843 1.00 94.31 83 LEU A N 1
ATOM 668 C CA . LEU A 1 83 ? 8.982 6.803 -10.962 1.00 94.31 83 LEU A CA 1
ATOM 669 C C . LEU A 1 83 ? 9.057 7.769 -9.784 1.00 94.31 83 LEU A C 1
ATOM 671 O O . LEU A 1 83 ? 10.146 8.102 -9.336 1.00 94.31 83 LEU A O 1
ATOM 675 N N . LYS A 1 84 ? 7.925 8.195 -9.238 1.00 94.69 84 LYS A N 1
ATOM 676 C CA . LYS A 1 84 ? 7.880 9.037 -8.041 1.00 94.69 84 LYS A CA 1
ATOM 677 C C . LYS A 1 84 ? 7.088 8.351 -6.948 1.00 94.69 84 LYS A C 1
ATOM 679 O O . LYS A 1 84 ? 5.900 8.088 -7.136 1.00 94.69 84 LYS A O 1
ATOM 684 N N . LEU A 1 85 ? 7.734 8.064 -5.819 1.00 93.38 85 LEU A N 1
ATOM 685 C CA . LEU A 1 85 ? 7.065 7.465 -4.666 1.00 93.38 85 LEU A CA 1
ATOM 686 C C . LEU A 1 85 ? 5.951 8.389 -4.173 1.00 93.38 85 LEU A C 1
ATOM 688 O O . LEU A 1 85 ? 6.100 9.614 -4.111 1.00 93.38 85 LEU A O 1
ATOM 692 N N . LYS A 1 86 ? 4.819 7.783 -3.823 1.00 91.06 86 LYS A N 1
ATOM 693 C CA . LYS A 1 86 ? 3.651 8.490 -3.301 1.00 91.06 86 LYS A CA 1
ATOM 694 C C . LYS A 1 86 ? 3.261 7.898 -1.963 1.00 91.06 86 LYS A C 1
ATOM 696 O O . LYS A 1 86 ? 3.005 6.702 -1.876 1.00 91.06 86 LYS A O 1
ATOM 701 N N . LYS A 1 87 ? 3.121 8.757 -0.953 1.00 87.38 87 LYS A N 1
ATOM 702 C CA . LYS A 1 87 ? 2.681 8.371 0.393 1.00 87.38 87 LYS A CA 1
ATOM 703 C C . LYS A 1 87 ? 1.416 7.509 0.372 1.00 87.38 87 LYS A C 1
ATOM 705 O O . LYS A 1 87 ? 1.388 6.453 0.985 1.00 87.38 87 LYS A O 1
ATOM 710 N N . GLU A 1 88 ? 0.398 7.933 -0.375 1.00 86.50 88 GLU A N 1
ATOM 711 C CA . GLU A 1 88 ? -0.891 7.232 -0.477 1.00 86.50 88 GLU A CA 1
ATOM 712 C C . GLU A 1 88 ? -0.746 5.814 -1.042 1.00 86.50 88 GLU A C 1
ATOM 714 O O . GLU A 1 88 ? -1.365 4.878 -0.547 1.00 86.50 88 GLU A O 1
ATOM 719 N N . LYS A 1 89 ? 0.110 5.642 -2.053 1.00 88.69 89 LYS A N 1
ATOM 720 C CA . LYS A 1 89 ? 0.370 4.347 -2.688 1.00 88.69 89 LYS A CA 1
ATOM 721 C C . LYS A 1 89 ? 1.190 3.419 -1.802 1.00 88.69 89 LYS A C 1
ATOM 723 O O . LYS A 1 89 ? 0.883 2.235 -1.719 1.00 88.69 89 LYS A O 1
ATOM 728 N N . VAL A 1 90 ? 2.194 3.965 -1.119 1.00 87.06 90 VAL A N 1
ATOM 729 C CA . VAL A 1 90 ? 2.992 3.226 -0.134 1.00 87.06 90 VAL A CA 1
ATOM 730 C C . VAL A 1 90 ? 2.100 2.742 1.011 1.00 87.06 90 VAL A C 1
ATOM 732 O O . VAL A 1 90 ? 2.105 1.554 1.315 1.00 87.06 90 VAL A O 1
ATOM 735 N N . ALA A 1 91 ? 1.257 3.618 1.564 1.00 82.00 91 ALA A N 1
ATOM 736 C CA . ALA A 1 91 ? 0.305 3.253 2.611 1.00 82.00 91 ALA A CA 1
ATOM 737 C C . ALA A 1 91 ? -0.720 2.211 2.129 1.00 82.00 91 ALA A C 1
ATOM 739 O O . ALA A 1 91 ? -0.993 1.241 2.830 1.00 82.00 91 ALA A O 1
ATOM 740 N N . ALA A 1 92 ? -1.255 2.360 0.912 1.00 82.88 92 ALA A N 1
ATOM 741 C CA . ALA A 1 92 ? -2.182 1.386 0.336 1.00 82.88 92 ALA A CA 1
ATOM 742 C C . ALA A 1 92 ? -1.528 0.017 0.086 1.00 82.88 92 ALA A C 1
ATOM 744 O O . ALA A 1 92 ? -2.193 -1.010 0.212 1.00 82.88 92 ALA A O 1
ATOM 745 N N . ALA A 1 93 ? -0.244 -0.013 -0.278 1.00 83.38 93 ALA A N 1
ATOM 746 C CA . ALA A 1 93 ? 0.506 -1.253 -0.441 1.00 83.38 93 ALA A CA 1
ATOM 747 C C . ALA A 1 93 ? 0.782 -1.925 0.913 1.00 83.38 93 ALA A C 1
ATOM 749 O O . ALA A 1 93 ? 0.529 -3.119 1.043 1.00 83.38 93 ALA A O 1
ATOM 750 N N . ALA A 1 94 ? 1.199 -1.155 1.923 1.00 79.81 94 ALA A N 1
ATOM 751 C CA . ALA A 1 94 ? 1.400 -1.646 3.286 1.00 79.81 94 ALA A CA 1
ATOM 752 C C . ALA A 1 94 ? 0.098 -2.180 3.914 1.00 79.81 94 ALA A C 1
ATOM 754 O O . ALA A 1 94 ? 0.104 -3.216 4.564 1.00 79.81 94 ALA A O 1
ATOM 755 N N . ALA A 1 95 ? -1.046 -1.536 3.655 1.00 74.56 95 ALA A N 1
ATOM 756 C CA . ALA A 1 95 ? -2.347 -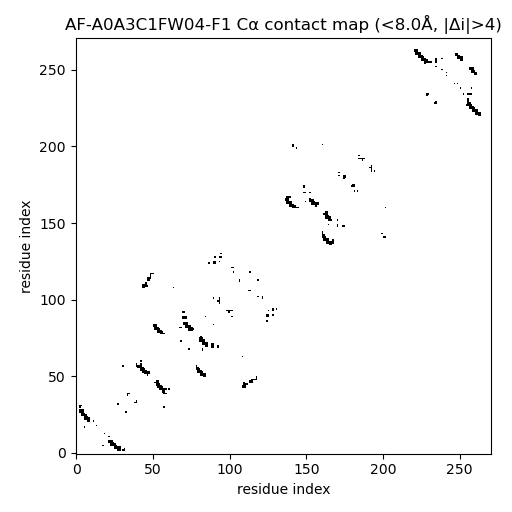2.001 4.144 1.00 74.56 95 ALA A CA 1
ATOM 757 C C . ALA A 1 95 ? -2.823 -3.313 3.489 1.00 74.56 95 ALA A C 1
ATOM 759 O O . ALA A 1 95 ? -3.643 -4.028 4.061 1.00 74.56 95 ALA A O 1
ATOM 760 N N . ARG A 1 96 ? -2.358 -3.623 2.271 1.00 77.62 96 ARG A N 1
ATOM 761 C CA . ARG A 1 96 ? -2.689 -4.883 1.582 1.00 77.62 96 ARG A CA 1
ATOM 762 C C . ARG A 1 96 ? -1.799 -6.038 2.022 1.00 77.62 96 ARG A C 1
ATOM 764 O O . ARG A 1 96 ? -2.245 -7.181 1.976 1.00 77.62 96 ARG A O 1
ATOM 771 N N . ASP A 1 97 ? -0.561 -5.743 2.399 1.00 77.56 97 ASP A N 1
ATOM 772 C CA . ASP A 1 97 ? 0.438 -6.729 2.787 1.00 77.56 97 ASP A CA 1
ATOM 773 C C . ASP A 1 97 ? 1.152 -6.278 4.066 1.00 77.56 97 ASP A C 1
ATOM 775 O O . ASP A 1 97 ? 2.101 -5.495 4.031 1.00 77.56 97 ASP A O 1
ATOM 779 N N . ASN A 1 98 ? 0.698 -6.818 5.201 1.00 68.00 98 ASN A N 1
ATOM 780 C CA . ASN A 1 98 ? 1.247 -6.525 6.528 1.00 68.00 98 ASN A CA 1
ATOM 781 C C . ASN A 1 98 ? 2.729 -6.927 6.681 1.00 68.00 98 ASN A C 1
ATOM 783 O O . ASN A 1 98 ? 3.363 -6.523 7.654 1.00 68.00 98 ASN A O 1
ATOM 787 N N . GLY A 1 99 ? 3.282 -7.738 5.768 1.00 75.19 99 GLY A N 1
ATOM 788 C CA . GLY A 1 99 ? 4.696 -8.129 5.759 1.00 75.19 99 GLY A CA 1
ATOM 789 C C . GLY A 1 99 ? 5.575 -7.281 4.837 1.00 75.19 99 GLY A C 1
ATOM 790 O O . GLY A 1 99 ? 6.778 -7.540 4.739 1.00 75.19 99 GLY A O 1
ATOM 791 N N . LEU A 1 100 ? 5.005 -6.295 4.135 1.00 79.44 100 LEU A N 1
ATOM 792 C CA . LEU A 1 100 ? 5.725 -5.521 3.131 1.00 79.44 100 LEU A CA 1
ATOM 793 C C . LEU A 1 100 ? 6.677 -4.502 3.770 1.00 79.44 100 LEU A C 1
ATOM 795 O O . LEU A 1 100 ? 6.297 -3.379 4.101 1.00 79.44 100 LEU A O 1
ATOM 799 N N . ASP A 1 101 ? 7.958 -4.857 3.842 1.00 83.62 101 ASP A N 1
ATOM 800 C CA . ASP A 1 101 ? 9.023 -3.900 4.132 1.00 83.62 101 ASP A CA 1
ATOM 801 C C . ASP A 1 101 ? 9.459 -3.167 2.851 1.00 83.62 101 ASP A C 1
ATOM 803 O O . ASP A 1 101 ? 10.290 -3.629 2.060 1.00 83.62 101 ASP A O 1
ATOM 807 N N . VAL A 1 102 ? 8.879 -1.982 2.658 1.00 85.19 102 VAL A N 1
ATOM 808 C CA . VAL A 1 102 ? 9.152 -1.093 1.522 1.00 85.19 102 VAL A CA 1
ATOM 809 C C . VAL A 1 102 ? 10.615 -0.642 1.487 1.00 85.19 102 VAL A 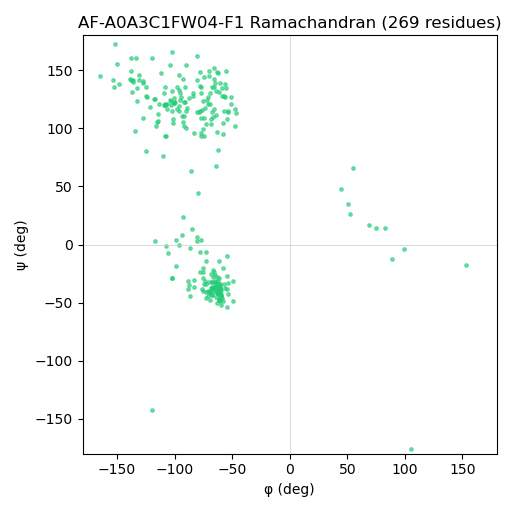C 1
ATOM 811 O O . VAL A 1 102 ? 11.185 -0.500 0.402 1.00 85.19 102 VAL A O 1
ATOM 814 N N . VAL A 1 103 ? 11.256 -0.454 2.643 1.00 87.38 103 VAL A N 1
ATOM 815 C CA . VAL A 1 103 ? 12.660 -0.030 2.716 1.00 87.38 103 VAL A CA 1
ATOM 816 C C . VAL A 1 103 ? 13.563 -1.159 2.235 1.00 87.38 103 VAL A C 1
ATOM 818 O O . VAL A 1 103 ? 14.423 -0.931 1.378 1.00 87.38 103 VAL A O 1
ATOM 821 N N . SER A 1 104 ? 13.346 -2.380 2.723 1.00 87.19 104 SER A N 1
ATOM 822 C CA . SER A 1 104 ? 14.106 -3.553 2.274 1.00 87.19 104 SER A CA 1
ATOM 823 C C . SER A 1 104 ? 13.887 -3.850 0.791 1.00 87.19 104 SER A C 1
ATOM 825 O O . SER A 1 104 ? 14.844 -4.163 0.076 1.00 87.19 104 SER A O 1
ATOM 827 N N . LEU A 1 105 ? 12.661 -3.675 0.290 1.00 89.12 105 LEU A N 1
ATOM 828 C CA . LEU A 1 105 ? 12.362 -3.814 -1.134 1.00 89.12 105 LEU A CA 1
ATOM 829 C C . LEU A 1 105 ? 13.163 -2.813 -1.975 1.00 89.12 105 LEU A C 1
ATOM 831 O O . LEU A 1 105 ? 13.802 -3.206 -2.952 1.00 89.12 105 LEU A O 1
ATOM 835 N N . LEU A 1 106 ? 13.170 -1.533 -1.599 1.00 89.56 106 LEU A N 1
ATOM 836 C CA . LEU A 1 106 ? 13.925 -0.516 -2.330 1.00 89.56 106 LEU A CA 1
ATOM 837 C C . LEU A 1 106 ? 15.440 -0.758 -2.250 1.00 89.56 106 LEU A C 1
ATOM 839 O O . LEU A 1 106 ? 16.122 -0.606 -3.262 1.00 89.56 106 LEU A O 1
ATOM 843 N N . ARG A 1 107 ? 15.958 -1.211 -1.098 1.00 89.56 107 ARG A N 1
ATOM 844 C CA . ARG A 1 107 ? 17.369 -1.621 -0.944 1.00 89.56 107 ARG A CA 1
ATOM 845 C C . ARG A 1 107 ? 17.747 -2.770 -1.869 1.00 89.56 107 ARG A C 1
ATOM 847 O O . ARG A 1 107 ? 18.860 -2.780 -2.374 1.00 89.56 107 ARG A O 1
ATOM 854 N N . SER A 1 108 ? 16.832 -3.709 -2.112 1.00 88.94 108 SER A N 1
ATOM 855 C CA . SER A 1 108 ? 17.103 -4.860 -2.983 1.00 88.94 108 SER A CA 1
ATOM 856 C C . SER A 1 108 ? 17.313 -4.486 -4.454 1.00 88.94 108 SER A C 1
ATOM 858 O O . SER A 1 108 ? 17.937 -5.247 -5.188 1.00 88.94 108 SER A O 1
ATOM 860 N N . PHE A 1 109 ? 16.808 -3.324 -4.883 1.00 86.94 109 PHE A N 1
ATOM 861 C CA . PHE A 1 109 ? 16.974 -2.833 -6.252 1.00 86.94 109 PHE A CA 1
ATOM 862 C C . PHE A 1 109 ? 18.036 -1.752 -6.384 1.00 86.94 109 PHE A C 1
ATOM 864 O O . PHE A 1 109 ? 18.605 -1.608 -7.459 1.00 86.94 109 PHE A O 1
ATOM 871 N N . ALA A 1 110 ? 18.266 -0.966 -5.334 1.00 87.50 110 ALA A N 1
ATOM 872 C CA . ALA A 1 110 ? 19.136 0.191 -5.410 1.00 87.50 110 ALA A CA 1
ATOM 873 C C . ALA A 1 110 ? 20.608 -0.209 -5.588 1.00 87.50 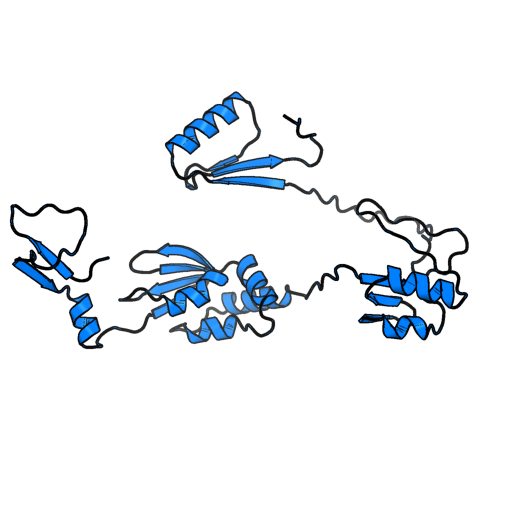110 ALA A C 1
ATOM 875 O O . ALA A 1 110 ? 21.156 -0.971 -4.797 1.00 87.50 110 ALA A O 1
ATOM 876 N N . ASP A 1 111 ? 21.279 0.404 -6.564 1.00 83.06 111 ASP A N 1
ATOM 877 C CA . ASP A 1 111 ? 22.734 0.263 -6.733 1.00 83.06 111 ASP A CA 1
ATOM 878 C C . ASP A 1 111 ? 23.527 1.016 -5.650 1.00 83.06 111 ASP A C 1
ATOM 880 O O . ASP A 1 111 ? 24.743 0.866 -5.526 1.00 83.06 111 ASP A O 1
ATOM 884 N N . ARG A 1 112 ? 22.859 1.911 -4.915 1.00 84.69 112 ARG A N 1
ATOM 885 C CA . ARG A 1 112 ? 23.453 2.809 -3.919 1.00 84.69 112 ARG A CA 1
ATOM 886 C C . ARG A 1 112 ? 22.630 2.800 -2.643 1.00 84.69 112 ARG A C 1
ATOM 888 O O . ARG A 1 112 ? 21.443 2.483 -2.658 1.00 84.69 112 ARG A O 1
ATOM 895 N N . GLU A 1 113 ? 23.254 3.226 -1.549 1.00 85.69 113 GLU A N 1
ATOM 896 C CA . GLU A 1 113 ? 22.530 3.470 -0.305 1.00 85.69 113 GLU A CA 1
ATOM 897 C C . GLU A 1 113 ? 21.394 4.476 -0.517 1.00 85.69 113 GLU A C 1
ATOM 899 O O . GLU A 1 113 ? 21.547 5.486 -1.213 1.00 85.69 113 GLU A O 1
ATOM 904 N N . LEU A 1 114 ? 20.243 4.194 0.099 1.00 90.00 114 LEU A N 1
ATOM 905 C CA . LEU A 1 114 ? 19.113 5.107 0.047 1.00 90.00 114 LEU A CA 1
ATOM 906 C C . LEU A 1 114 ? 19.437 6.416 0.776 1.00 90.00 114 LEU A C 1
ATOM 908 O O . LEU A 1 114 ? 20.027 6.392 1.860 1.00 90.00 114 LEU A O 1
ATOM 912 N N . PRO A 1 115 ? 18.962 7.557 0.253 1.00 91.94 115 PRO A N 1
ATOM 913 C CA . PRO A 1 115 ? 19.028 8.821 0.968 1.00 91.94 115 PRO A CA 1
ATOM 914 C C . PRO A 1 115 ? 18.369 8.732 2.353 1.00 91.94 115 PRO A C 1
ATOM 916 O O . PRO A 1 115 ? 17.250 8.234 2.492 1.00 91.94 115 PRO A O 1
ATOM 919 N N . LYS A 1 116 ? 19.036 9.274 3.382 1.00 89.00 116 LYS A N 1
ATOM 920 C CA . LYS A 1 116 ? 18.548 9.235 4.775 1.00 89.00 116 LYS A CA 1
ATOM 921 C C . LYS A 1 116 ? 17.152 9.836 4.939 1.00 89.00 116 LYS A C 1
ATOM 923 O O . LYS A 1 116 ? 16.353 9.304 5.695 1.00 89.00 116 LYS A O 1
ATOM 928 N N . ASN A 1 117 ? 16.853 10.908 4.207 1.00 91.75 117 ASN A N 1
ATOM 929 C CA . ASN A 1 117 ? 15.549 11.566 4.253 1.00 91.75 117 ASN A CA 1
ATOM 930 C C . ASN A 1 117 ? 14.419 10.692 3.679 1.00 91.75 117 ASN A C 1
ATOM 932 O O . ASN A 1 117 ? 13.287 10.769 4.144 1.00 91.75 117 ASN A O 1
ATOM 936 N N . VAL A 1 118 ? 14.725 9.849 2.689 1.00 89.75 118 VAL A N 1
ATOM 937 C CA . VAL A 1 118 ? 13.761 8.895 2.130 1.00 89.75 118 VAL A CA 1
ATOM 938 C C . VAL A 1 118 ? 13.475 7.791 3.145 1.00 89.75 118 VAL A C 1
ATOM 940 O O . VAL A 1 118 ? 12.317 7.441 3.330 1.00 89.75 118 VAL A O 1
ATOM 943 N N . LEU A 1 119 ? 14.501 7.296 3.848 1.00 88.38 119 LEU A N 1
ATOM 944 C CA . LEU A 1 119 ? 14.330 6.301 4.913 1.00 88.38 119 LEU A CA 1
ATOM 945 C C . LEU A 1 119 ? 13.419 6.821 6.032 1.00 88.38 119 LEU A C 1
ATOM 947 O O . LEU A 1 119 ? 12.418 6.186 6.343 1.00 88.38 119 LEU A O 1
ATOM 951 N N . THR A 1 120 ? 13.713 8.010 6.568 1.00 87.50 120 THR A N 1
ATOM 952 C CA . THR A 1 120 ? 12.929 8.597 7.668 1.00 87.50 120 THR A CA 1
ATOM 953 C C . THR A 1 120 ? 11.466 8.828 7.297 1.00 87.50 120 THR A C 1
ATOM 955 O O . THR A 1 120 ? 10.579 8.647 8.125 1.00 87.50 120 THR A O 1
ATOM 958 N N . GLU A 1 121 ? 11.200 9.225 6.053 1.00 88.75 121 GLU A N 1
ATOM 959 C CA . GLU A 1 121 ? 9.836 9.467 5.579 1.00 88.75 121 GLU A CA 1
ATOM 960 C C . GLU A 1 121 ? 9.085 8.164 5.303 1.00 88.75 121 GLU A C 1
ATOM 962 O O . GLU A 1 121 ? 7.913 8.063 5.653 1.00 88.75 121 GLU A O 1
ATOM 967 N N . LEU A 1 122 ? 9.742 7.140 4.749 1.00 87.25 122 LEU A N 1
ATOM 968 C CA . LEU A 1 122 ? 9.125 5.821 4.574 1.00 87.25 122 LEU A CA 1
ATOM 969 C C . LEU A 1 122 ? 8.763 5.182 5.919 1.00 87.25 122 LEU A C 1
ATOM 971 O O . LEU A 1 122 ? 7.656 4.662 6.058 1.00 87.25 122 LEU A O 1
ATOM 975 N N . ASP A 1 123 ? 9.640 5.291 6.919 1.00 82.56 123 ASP A N 1
ATOM 976 C CA . ASP A 1 123 ? 9.359 4.826 8.282 1.00 82.56 123 ASP A CA 1
ATOM 977 C C . ASP A 1 123 ? 8.177 5.586 8.898 1.00 82.56 123 ASP A C 1
ATOM 979 O O . ASP A 1 123 ? 7.290 4.981 9.508 1.00 82.56 123 ASP A O 1
ATOM 983 N N . ALA A 1 124 ? 8.105 6.905 8.688 1.00 81.75 124 ALA A N 1
ATOM 984 C CA . ALA A 1 124 ? 6.965 7.703 9.126 1.00 81.75 124 ALA A CA 1
ATOM 985 C C . ALA A 1 124 ? 5.670 7.288 8.407 1.00 81.75 124 ALA A C 1
ATOM 987 O O . ALA A 1 124 ? 4.613 7.207 9.033 1.00 81.75 124 ALA A O 1
ATOM 988 N N . TRP A 1 125 ? 5.718 7.003 7.104 1.00 83.50 125 TRP A N 1
ATOM 989 C CA . TRP A 1 125 ? 4.537 6.584 6.343 1.00 83.50 125 TRP A CA 1
ATOM 990 C C . TRP A 1 125 ? 4.036 5.203 6.769 1.00 83.50 125 TRP A C 1
ATOM 992 O O . TRP A 1 125 ? 2.822 5.028 6.871 1.00 83.50 125 TRP A O 1
ATOM 1002 N N . ASN A 1 126 ? 4.942 4.276 7.087 1.00 70.38 126 ASN A N 1
ATOM 1003 C CA . ASN A 1 126 ? 4.601 2.984 7.686 1.00 70.38 126 ASN A CA 1
ATOM 1004 C C . ASN A 1 126 ? 4.039 3.141 9.105 1.00 70.38 126 ASN A C 1
ATOM 1006 O O . ASN A 1 126 ? 3.063 2.485 9.452 1.00 70.38 126 ASN A O 1
ATOM 1010 N N . SER A 1 127 ? 4.595 4.050 9.910 1.00 66.00 127 SER A N 1
ATOM 1011 C CA . SER A 1 127 ? 4.121 4.297 11.280 1.00 66.00 127 SER A CA 1
ATOM 1012 C C . SER A 1 127 ? 2.745 4.971 11.318 1.00 66.00 127 SER A C 1
ATOM 1014 O O . SER A 1 127 ? 1.958 4.711 12.218 1.00 66.00 127 SER A O 1
ATOM 1016 N N . HIS A 1 128 ? 2.421 5.819 10.336 1.00 59.00 128 HIS A N 1
ATOM 1017 C CA . HIS A 1 128 ? 1.097 6.441 10.206 1.00 59.00 128 HIS A CA 1
ATOM 1018 C C . HIS A 1 128 ? 0.028 5.518 9.611 1.00 59.00 128 HIS A C 1
ATOM 1020 O O . HIS A 1 128 ? -1.144 5.895 9.592 1.00 59.00 128 HIS A O 1
ATOM 1026 N N . ALA A 1 129 ? 0.397 4.322 9.150 1.00 54.25 129 ALA A N 1
ATOM 1027 C CA . ALA A 1 129 ? -0.551 3.256 8.853 1.00 54.25 129 ALA A CA 1
ATOM 1028 C C . ALA A 1 129 ? -0.973 2.536 10.148 1.00 54.25 129 ALA A C 1
ATOM 1030 O O . ALA A 1 129 ? -1.022 1.309 10.193 1.00 54.25 129 ALA A O 1
ATOM 1031 N N . GLU A 1 130 ? -1.264 3.291 11.218 1.00 52.22 130 GLU A N 1
ATOM 1032 C CA . GLU A 1 130 ? -1.958 2.741 12.379 1.00 52.22 130 GLU A CA 1
ATOM 1033 C C . GLU A 1 130 ? -3.244 2.091 11.862 1.00 52.22 130 GLU A C 1
ATOM 1035 O O . GLU A 1 130 ? -4.096 2.739 11.249 1.00 52.22 130 GLU A O 1
ATOM 1040 N N . LEU A 1 131 ? -3.301 0.768 12.014 1.00 55.94 131 LEU A N 1
ATOM 1041 C CA . LEU A 1 131 ? -4.327 -0.114 11.483 1.00 55.94 131 LEU A CA 1
ATOM 1042 C C . LEU A 1 131 ? -5.706 0.317 11.992 1.00 55.94 131 LEU A C 1
ATOM 1044 O O . LEU A 1 131 ? -6.148 -0.086 13.065 1.00 55.94 131 LEU A O 1
ATOM 1048 N N . PHE A 1 132 ? -6.422 1.116 11.206 1.00 57.66 132 PHE A N 1
ATOM 1049 C CA . PHE A 1 132 ? -7.857 1.271 11.392 1.00 57.66 132 PHE A CA 1
ATOM 1050 C C . PHE A 1 132 ? -8.529 0.005 10.863 1.00 57.66 132 PHE A C 1
ATOM 1052 O O . PHE A 1 132 ? -8.814 -0.116 9.672 1.00 57.66 132 PHE A O 1
ATOM 1059 N N . THR A 1 133 ? -8.766 -0.959 11.750 1.00 60.34 133 THR A N 1
ATOM 1060 C CA . THR A 1 133 ? -9.571 -2.137 11.424 1.00 60.34 133 THR A CA 1
ATOM 1061 C C . THR A 1 133 ? -11.033 -1.715 11.334 1.00 60.34 133 THR A C 1
ATOM 1063 O O . THR A 1 133 ? -11.693 -1.480 12.347 1.00 60.34 133 THR A O 1
ATOM 1066 N N . LEU A 1 134 ? -11.543 -1.592 10.108 1.00 65.94 134 LEU A N 1
ATOM 1067 C CA . LEU A 1 134 ? -12.967 -1.382 9.880 1.00 65.94 134 LEU A CA 1
ATOM 1068 C C . LEU A 1 134 ? -13.697 -2.721 10.022 1.00 65.94 134 LEU A C 1
ATOM 1070 O O . LEU A 1 134 ? -13.516 -3.632 9.217 1.00 65.94 134 LEU A O 1
ATOM 1074 N N . TYR A 1 135 ? -14.535 -2.829 11.047 1.00 68.75 135 TYR A N 1
ATOM 1075 C CA . TYR A 1 135 ? -15.397 -3.984 11.263 1.00 68.75 135 TYR A CA 1
ATOM 1076 C C . TYR A 1 135 ? -16.760 -3.761 10.594 1.00 68.75 135 TYR A C 1
ATOM 1078 O O . TYR A 1 135 ? -17.551 -2.941 11.055 1.00 68.75 135 TYR A O 1
ATOM 1086 N N . GLU A 1 136 ? -17.056 -4.505 9.526 1.00 71.50 136 GLU A N 1
ATOM 1087 C CA . GLU A 1 136 ? -18.361 -4.472 8.848 1.00 71.50 136 GLU A CA 1
ATOM 1088 C C . GLU A 1 136 ? -19.280 -5.604 9.332 1.00 71.50 136 GLU A C 1
ATOM 1090 O O . GLU A 1 136 ? -18.866 -6.758 9.431 1.00 71.50 136 GLU A O 1
ATOM 1095 N N . GLY A 1 137 ? -20.543 -5.285 9.642 1.00 79.94 137 GLY A N 1
ATOM 1096 C CA . GLY A 1 137 ? -21.532 -6.271 10.109 1.00 79.94 137 GLY A CA 1
ATOM 1097 C C . GLY A 1 137 ? -21.352 -6.734 11.563 1.00 79.94 137 GLY A C 1
ATOM 1098 O O . GLY A 1 137 ? -21.943 -7.735 11.978 1.00 79.94 137 GLY A O 1
ATOM 1099 N N . PHE A 1 138 ? -20.536 -6.020 12.339 1.00 86.19 138 PHE A N 1
ATOM 1100 C CA . PHE A 1 138 ? -20.362 -6.250 13.771 1.00 86.19 138 PHE A CA 1
ATOM 1101 C C . PHE A 1 138 ? -21.258 -5.314 14.578 1.00 86.19 138 PHE A C 1
ATOM 1103 O O . PHE A 1 138 ? -21.475 -4.164 14.203 1.00 86.19 138 PHE A O 1
ATOM 1110 N N . GLY A 1 139 ? -21.750 -5.813 15.708 1.00 85.06 139 GLY A N 1
ATOM 1111 C CA . GLY A 1 139 ? -22.436 -5.011 16.714 1.00 85.06 139 GLY A CA 1
ATOM 1112 C C . GLY A 1 139 ? -21.536 -4.745 17.912 1.00 85.06 139 GLY A C 1
ATOM 1113 O O . GLY A 1 139 ? -20.636 -5.531 18.222 1.00 85.06 139 GLY A O 1
ATOM 1114 N N . LEU A 1 140 ? -21.805 -3.648 18.610 1.00 86.81 140 LEU A N 1
ATOM 1115 C CA . LEU A 1 140 ? -21.175 -3.359 19.887 1.00 86.81 140 LEU A CA 1
ATOM 1116 C C . LEU A 1 140 ? -22.098 -3.828 21.011 1.00 86.81 140 LEU A C 1
ATOM 1118 O O . LEU A 1 140 ? -23.198 -3.304 21.170 1.00 86.81 140 LEU A O 1
ATOM 1122 N N . LEU A 1 141 ? -21.655 -4.824 21.775 1.00 86.50 141 LEU A N 1
ATOM 1123 C CA . LEU A 1 141 ? -22.379 -5.310 22.939 1.00 86.50 141 LEU A CA 1
ATOM 1124 C C . LEU A 1 141 ? -21.846 -4.638 24.190 1.00 86.50 141 LEU A C 1
ATOM 1126 O O . LEU A 1 141 ? -20.667 -4.761 24.536 1.00 86.50 141 LEU A O 1
ATOM 1130 N N . GLU A 1 142 ? -22.766 -4.015 24.903 1.00 86.81 142 GLU A N 1
ATOM 1131 C CA . GLU A 1 142 ? -22.545 -3.567 26.257 1.00 86.81 142 GLU A CA 1
ATOM 1132 C C . GLU A 1 142 ? -23.205 -4.534 27.240 1.00 86.81 142 GLU A C 1
ATOM 1134 O O . GLU A 1 142 ? -24.356 -4.931 27.049 1.00 86.81 142 GLU A O 1
ATOM 1139 N N . LYS A 1 143 ? -22.475 -4.941 28.278 1.00 82.69 143 LYS A N 1
ATOM 1140 C CA . LYS A 1 143 ? -22.975 -5.890 29.271 1.00 82.69 143 LYS A CA 1
ATOM 1141 C C . LYS A 1 143 ? -22.639 -5.486 30.693 1.00 82.69 143 LYS A C 1
ATOM 1143 O O . LYS A 1 143 ? -21.526 -5.062 30.995 1.00 82.69 143 LYS A O 1
ATOM 1148 N N . THR A 1 144 ? -23.600 -5.696 31.585 1.00 72.44 144 THR A N 1
ATOM 1149 C CA . THR A 1 144 ? -23.414 -5.579 33.031 1.00 72.44 144 THR A CA 1
ATOM 1150 C C . THR A 1 144 ? -23.412 -6.991 33.618 1.00 72.44 144 THR A C 1
ATOM 1152 O O . THR A 1 144 ? -24.465 -7.564 33.873 1.00 72.44 144 THR A O 1
ATOM 1155 N N . GLY A 1 145 ? -22.224 -7.583 33.773 1.00 71.81 145 GLY A N 1
ATOM 1156 C CA . GLY A 1 145 ? -22.052 -8.954 34.272 1.00 71.81 145 GLY A CA 1
ATOM 1157 C C . GLY A 1 145 ? -21.680 -9.986 33.199 1.00 71.81 145 GLY A C 1
ATOM 1158 O O . GLY A 1 145 ? -21.401 -9.660 32.042 1.00 71.81 145 GLY A O 1
ATOM 1159 N N . GLY A 1 146 ? -2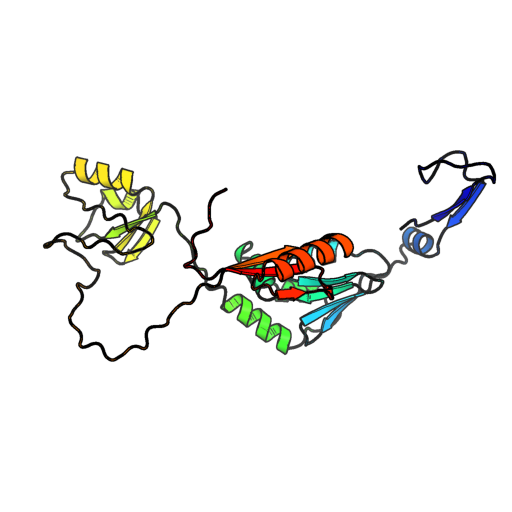1.608 -11.253 33.610 1.00 72.88 146 GLY A N 1
ATOM 1160 C CA . GLY A 1 146 ? -21.263 -12.369 32.730 1.00 72.88 146 GLY A CA 1
ATOM 1161 C C . GLY A 1 146 ? -22.462 -12.823 31.900 1.00 72.88 146 GLY A C 1
ATOM 1162 O O . GLY A 1 146 ? -23.413 -13.351 32.457 1.00 72.88 146 GLY A O 1
ATOM 1163 N N . LEU A 1 147 ? -22.387 -12.649 30.579 1.00 78.44 147 LEU A N 1
ATOM 1164 C CA . LEU A 1 147 ? -23.327 -13.217 29.605 1.00 78.44 147 LEU A CA 1
ATOM 1165 C C . LEU A 1 147 ? -22.633 -14.340 28.820 1.00 78.44 147 LEU A C 1
ATOM 1167 O O . LEU A 1 147 ? -21.948 -14.042 27.834 1.00 78.44 147 LEU A O 1
ATOM 1171 N N . PRO A 1 148 ? -22.750 -15.608 29.256 1.00 76.69 148 PRO A N 1
ATOM 1172 C CA . PRO A 1 148 ? -22.093 -16.737 28.597 1.00 76.69 148 PRO A CA 1
ATOM 1173 C C . PRO A 1 148 ? -22.625 -16.987 27.175 1.00 76.69 148 PRO A C 1
ATOM 1175 O O . PRO A 1 148 ? -21.889 -17.475 26.313 1.00 76.69 148 PRO A O 1
ATOM 1178 N N . GLU A 1 149 ? -23.869 -16.604 26.875 1.00 78.69 149 GLU A N 1
ATOM 1179 C CA . GLU A 1 149 ? -24.459 -16.697 25.533 1.00 78.69 149 GLU A CA 1
ATOM 1180 C C . GLU A 1 149 ? -23.750 -15.776 24.529 1.00 78.69 149 GLU A C 1
ATOM 1182 O O . GLU A 1 149 ? -23.627 -16.120 23.349 1.00 78.69 149 GLU A O 1
ATOM 1187 N N . ALA A 1 150 ? -23.236 -14.636 25.004 1.00 78.38 150 ALA A N 1
ATOM 1188 C CA . ALA A 1 150 ? -22.547 -13.641 24.188 1.00 78.38 150 ALA A CA 1
ATOM 1189 C C . ALA A 1 150 ? -21.102 -14.029 23.845 1.00 78.38 150 ALA A C 1
ATOM 1191 O O . ALA A 1 150 ? -20.568 -13.572 22.830 1.00 78.38 150 ALA A O 1
ATOM 1192 N N . ASP A 1 151 ? -20.461 -14.893 24.637 1.00 81.38 151 ASP A N 1
ATOM 1193 C CA . ASP A 1 151 ? -19.063 -15.275 24.409 1.00 81.38 151 ASP A CA 1
ATOM 1194 C C . ASP A 1 151 ? -18.891 -16.025 23.074 1.00 81.38 151 ASP A C 1
ATOM 1196 O O . ASP A 1 151 ? -17.905 -15.814 22.373 1.00 81.38 151 ASP A O 1
ATOM 1200 N N . LYS A 1 152 ? -19.899 -16.799 22.640 1.00 83.50 152 LYS A N 1
ATOM 1201 C CA . LYS A 1 152 ? -19.897 -17.495 21.333 1.00 83.50 152 LYS A CA 1
ATOM 1202 C C . LYS A 1 152 ? -19.929 -16.553 20.128 1.00 83.50 152 LYS A C 1
ATOM 1204 O O . LYS A 1 152 ? -19.546 -16.952 19.031 1.00 83.50 152 LYS A O 1
ATOM 1209 N N . PHE A 1 153 ? -20.420 -15.333 20.319 1.00 83.75 153 PHE A N 1
ATOM 1210 C CA . PHE A 1 153 ? -20.528 -14.326 19.267 1.00 83.75 153 PHE A CA 1
ATOM 1211 C C . PHE A 1 153 ? -19.469 -13.229 19.406 1.00 83.75 153 PHE A C 1
ATOM 1213 O O . PHE A 1 153 ? -19.327 -12.406 18.505 1.00 83.75 153 PHE A O 1
ATOM 1220 N N . THR A 1 154 ? -18.706 -13.215 20.500 1.00 86.75 154 THR A N 1
ATOM 1221 C CA . THR A 1 154 ? -17.682 -12.201 20.751 1.00 86.75 154 THR A CA 1
ATOM 1222 C C . THR A 1 154 ? -16.503 -12.404 19.804 1.00 86.75 154 THR A C 1
ATOM 1224 O O . THR A 1 154 ? -15.868 -13.455 19.788 1.00 86.75 154 THR A O 1
ATOM 1227 N N . ALA A 1 155 ? -16.216 -11.386 19.001 1.00 83.44 155 ALA A N 1
ATOM 1228 C CA . ALA A 1 155 ? -15.046 -11.339 18.135 1.00 83.44 155 ALA A CA 1
ATOM 1229 C C . ALA A 1 155 ? -13.827 -10.787 18.864 1.00 83.44 155 ALA A C 1
ATOM 1231 O O . ALA A 1 155 ? -12.733 -11.325 18.736 1.00 83.44 155 ALA A O 1
ATOM 1232 N N . GLU A 1 156 ? -14.036 -9.712 19.618 1.00 83.38 156 GLU A N 1
ATOM 1233 C CA . GLU A 1 156 ? -12.986 -8.997 20.325 1.00 83.38 156 GLU A CA 1
ATOM 1234 C C . GLU A 1 156 ? -13.563 -8.405 21.610 1.00 83.38 156 GLU A C 1
ATOM 1236 O O . GLU A 1 156 ? -14.679 -7.879 21.627 1.00 83.38 156 GLU A O 1
ATOM 1241 N N . ARG A 1 157 ? -12.818 -8.496 22.712 1.00 84.75 157 ARG A N 1
ATOM 1242 C CA . ARG A 1 157 ? -13.227 -7.921 23.995 1.00 84.75 157 ARG A CA 1
ATOM 1243 C C . ARG A 1 157 ? -12.469 -6.614 24.213 1.00 84.75 157 ARG A C 1
ATOM 1245 O O . ARG A 1 157 ? -11.294 -6.637 24.552 1.00 84.75 157 ARG A O 1
ATOM 1252 N N . ILE A 1 158 ? -13.167 -5.492 24.034 1.00 83.56 158 ILE A N 1
ATOM 1253 C CA . ILE A 1 158 ? -12.604 -4.139 24.170 1.00 83.56 158 ILE A CA 1
ATOM 1254 C C . ILE A 1 158 ? -12.412 -3.789 25.654 1.00 83.56 158 ILE A C 1
ATOM 1256 O O . ILE A 1 158 ? -11.418 -3.182 26.042 1.00 83.56 158 ILE A O 1
ATOM 1260 N N . SER A 1 159 ? -13.363 -4.177 26.508 1.00 81.81 159 SER A N 1
ATOM 1261 C CA . SER A 1 159 ? -13.277 -4.031 27.966 1.00 81.81 159 SER A CA 1
ATOM 1262 C C . SER A 1 159 ? -14.110 -5.121 28.665 1.00 81.81 159 SER A C 1
ATOM 1264 O O . SER A 1 159 ? -14.851 -5.840 27.990 1.00 81.81 159 SER A O 1
ATOM 1266 N N . PRO A 1 160 ? -14.055 -5.268 30.004 1.00 80.81 160 PRO A N 1
ATOM 1267 C CA . PRO A 1 160 ? -14.870 -6.259 30.720 1.00 80.81 160 PRO A CA 1
ATOM 1268 C C . PRO A 1 160 ? -16.376 -6.170 30.412 1.00 80.81 160 PRO A C 1
ATOM 1270 O O . PRO A 1 160 ? -17.052 -7.195 30.335 1.00 80.81 160 PRO A O 1
ATOM 1273 N N . ASN A 1 161 ? -16.865 -4.952 30.161 1.00 84.25 161 ASN A N 1
ATOM 1274 C CA . ASN A 1 161 ? -18.280 -4.649 29.936 1.00 84.25 161 ASN A CA 1
ATOM 1275 C C . ASN A 1 161 ? -18.598 -4.310 28.471 1.00 84.25 161 ASN A C 1
ATOM 1277 O O . ASN A 1 161 ? -19.751 -4.041 28.152 1.00 84.25 161 ASN A O 1
ATOM 1281 N N . LEU A 1 162 ? -17.597 -4.297 27.581 1.00 87.31 162 LEU A N 1
ATOM 1282 C CA . LEU A 1 162 ? -17.759 -3.892 26.183 1.00 87.31 162 LEU A CA 1
ATOM 1283 C C . LEU A 1 162 ? -17.092 -4.905 25.260 1.00 87.31 162 LEU A C 1
ATOM 1285 O O . LEU A 1 162 ? -15.901 -5.197 25.385 1.00 87.31 162 LEU A O 1
ATOM 1289 N N . SER A 1 163 ? -17.851 -5.465 24.332 1.00 88.81 163 SER A N 1
ATOM 1290 C CA . SER A 1 163 ? -17.360 -6.496 23.419 1.00 88.81 163 SER A CA 1
ATOM 1291 C C . SER A 1 163 ? -17.870 -6.243 22.008 1.00 88.81 163 SER A C 1
ATOM 1293 O O . SER A 1 163 ? -19.010 -5.828 21.813 1.00 88.81 163 SER A O 1
ATOM 1295 N N . LEU A 1 164 ? -17.021 -6.499 21.022 1.00 88.25 164 LEU A N 1
ATOM 1296 C CA . LEU A 1 164 ? -17.398 -6.516 19.621 1.00 88.25 164 LEU A CA 1
ATOM 1297 C C . LEU A 1 164 ? -17.982 -7.891 19.287 1.00 88.25 164 LEU A C 1
ATOM 1299 O O . LEU A 1 164 ? -17.375 -8.918 19.603 1.00 88.25 164 LEU A O 1
ATOM 1303 N N . VAL A 1 165 ? -19.148 -7.923 18.651 1.00 89.12 165 VAL A N 1
ATOM 1304 C CA . VAL A 1 165 ? -19.931 -9.145 18.448 1.00 89.12 165 VAL A CA 1
ATOM 1305 C C . VAL A 1 165 ? -20.238 -9.360 16.969 1.00 89.12 165 VAL A C 1
ATOM 1307 O O . VAL A 1 165 ? -20.636 -8.438 16.260 1.00 89.12 165 VAL A O 1
ATOM 1310 N N . ARG A 1 166 ? -20.079 -10.601 16.504 1.00 86.31 166 ARG A N 1
ATOM 1311 C CA . ARG A 1 166 ? -20.477 -11.055 15.165 1.00 86.31 166 ARG A CA 1
ATOM 1312 C C . ARG A 1 166 ? -21.981 -11.293 15.121 1.00 86.31 166 ARG A C 1
ATOM 1314 O O . ARG A 1 166 ? -22.513 -11.955 16.006 1.00 86.31 166 ARG A O 1
ATOM 1321 N N . SER A 1 167 ? -22.637 -10.851 14.048 1.00 85.62 167 SER A N 1
ATOM 1322 C CA . SER A 1 167 ? -24.064 -11.122 13.805 1.00 85.62 167 SER A CA 1
ATOM 1323 C C . SER A 1 167 ? -24.970 -10.685 14.975 1.00 85.62 167 SER A C 1
ATOM 1325 O O . SER A 1 167 ? -25.581 -11.543 15.622 1.00 85.62 167 SER A O 1
ATOM 1327 N N . PRO A 1 168 ? -25.068 -9.370 15.249 1.00 86.06 168 PRO A N 1
ATOM 1328 C CA . PRO A 1 168 ? -25.821 -8.837 16.388 1.00 86.06 168 PRO A CA 1
ATOM 1329 C C . PRO A 1 168 ? -27.280 -9.306 16.429 1.00 86.06 168 PRO A C 1
ATOM 1331 O O . PRO A 1 168 ? -27.757 -9.671 17.498 1.00 86.06 168 PRO A O 1
ATOM 1334 N N . ASP A 1 169 ? -27.946 -9.417 15.278 1.00 86.00 169 ASP A N 1
ATOM 1335 C CA . ASP A 1 169 ? -29.352 -9.845 15.193 1.00 86.00 169 ASP A CA 1
ATOM 1336 C C . ASP A 1 169 ? -29.577 -11.255 15.763 1.00 86.00 169 ASP A C 1
ATOM 1338 O O . ASP A 1 169 ? -30.568 -11.530 16.436 1.00 86.00 169 ASP A O 1
ATOM 1342 N N . LYS A 1 170 ? -28.618 -12.166 15.540 1.00 86.06 170 LYS A N 1
ATOM 1343 C CA . LYS A 1 170 ? -28.686 -13.541 16.062 1.00 86.06 170 LYS A CA 1
ATOM 1344 C C . LYS A 1 170 ? -28.405 -13.598 17.556 1.00 86.06 170 LYS A C 1
ATOM 1346 O O . LYS A 1 170 ? -28.948 -14.467 18.237 1.00 86.06 170 LYS A O 1
ATOM 1351 N N . LEU A 1 171 ? -27.527 -12.725 18.052 1.00 87.06 171 LEU A N 1
ATOM 1352 C CA . LEU A 1 171 ? -27.303 -12.608 19.487 1.00 87.06 171 LEU A CA 1
ATOM 1353 C C . LEU A 1 171 ? -28.557 -12.050 20.165 1.00 87.06 171 LEU A C 1
ATOM 1355 O O . LEU A 1 171 ? -28.959 -12.589 21.188 1.00 87.06 171 LEU A O 1
ATOM 1359 N N . PHE A 1 172 ? -29.184 -11.030 19.577 1.00 86.38 172 PHE A N 1
ATOM 1360 C CA . PHE A 1 172 ? -30.394 -10.409 20.108 1.00 86.38 172 PHE A CA 1
ATOM 1361 C C . PHE A 1 172 ? -31.504 -11.440 20.343 1.00 86.38 172 PHE A C 1
ATOM 1363 O O . PHE A 1 172 ? -31.932 -11.604 21.482 1.00 86.38 172 PHE A O 1
ATOM 1370 N N . GLY A 1 173 ? -31.863 -12.227 19.321 1.00 85.50 173 GLY A N 1
ATOM 1371 C CA . GLY A 1 173 ? -32.889 -13.267 19.468 1.00 85.50 173 GLY A CA 1
ATOM 1372 C C . GLY A 1 173 ? -32.532 -14.328 20.516 1.00 85.50 173 GLY A C 1
ATOM 1373 O O . GLY A 1 173 ? -33.372 -14.725 21.311 1.00 85.50 173 GLY A O 1
ATOM 1374 N N . LYS A 1 174 ? -31.256 -14.729 20.611 1.00 86.38 174 LYS A N 1
ATOM 1375 C CA . LYS A 1 174 ? -30.819 -15.681 21.649 1.00 86.38 174 LYS A CA 1
ATOM 1376 C C . LYS A 1 174 ? -30.881 -15.119 23.063 1.00 86.38 174 LYS A C 1
ATOM 1378 O O . LYS A 1 174 ? -31.063 -15.885 24.004 1.00 86.38 174 LYS A O 1
ATOM 1383 N N . LEU A 1 175 ? -30.656 -13.818 23.221 1.00 86.56 175 LEU A N 1
ATOM 1384 C CA . LEU A 1 175 ? -30.783 -13.157 24.513 1.00 86.56 175 LEU A CA 1
ATOM 1385 C C . LEU A 1 175 ? -32.254 -13.072 24.924 1.00 86.56 175 LEU A C 1
ATOM 1387 O O . LEU A 1 175 ? -32.553 -13.356 26.081 1.00 86.56 175 LEU A O 1
ATOM 1391 N N . GLU A 1 176 ? -33.159 -12.778 23.986 1.00 85.19 176 GLU A N 1
ATOM 1392 C CA . GLU A 1 176 ? -34.606 -12.837 24.231 1.00 85.19 176 GLU A CA 1
ATOM 1393 C C . GLU A 1 176 ? -35.065 -14.257 24.601 1.00 85.19 176 GLU A C 1
ATOM 1395 O O . GLU A 1 176 ? -35.737 -14.432 25.617 1.00 85.19 176 GLU A O 1
ATOM 1400 N N . ASP A 1 177 ? -34.630 -15.280 23.855 1.00 86.50 177 ASP A N 1
ATOM 1401 C CA . ASP A 1 177 ? -34.949 -16.691 24.136 1.00 86.50 177 ASP A CA 1
ATOM 1402 C C . ASP A 1 177 ? -34.445 -17.143 25.519 1.00 86.50 177 ASP A C 1
ATOM 1404 O O . ASP A 1 177 ? -35.076 -17.958 26.193 1.00 86.50 177 ASP A O 1
ATOM 1408 N N . ALA A 1 178 ? -33.300 -16.612 25.958 1.00 82.88 178 ALA A N 1
ATOM 1409 C CA . ALA A 1 178 ? -32.719 -16.874 27.273 1.00 82.88 178 ALA A CA 1
ATOM 1410 C C . ALA A 1 178 ? -33.360 -16.041 28.405 1.00 82.88 178 ALA A C 1
ATOM 1412 O O . ALA A 1 178 ? -32.934 -16.147 29.557 1.00 82.88 178 ALA A O 1
ATOM 1413 N N . GLY A 1 179 ? -34.383 -15.231 28.104 1.00 78.81 179 GLY A N 1
ATOM 1414 C CA . GLY A 1 179 ? -35.138 -14.445 29.081 1.00 78.81 179 GLY A CA 1
ATOM 1415 C C . GLY A 1 179 ? -34.490 -13.116 29.477 1.00 78.81 179 GLY A C 1
ATOM 1416 O O . GLY A 1 179 ? -34.899 -12.508 30.468 1.00 78.81 179 GLY A O 1
ATOM 1417 N N . TRP A 1 180 ? -33.486 -12.651 28.732 1.00 81.94 180 TRP A N 1
ATOM 1418 C CA . TRP A 1 180 ? -32.919 -11.317 28.917 1.00 81.94 180 TRP A CA 1
ATOM 1419 C C . TRP A 1 180 ? -33.778 -10.252 28.229 1.00 81.94 180 TRP A C 1
ATOM 1421 O O . TRP A 1 180 ? -34.556 -10.539 27.325 1.00 81.94 180 TRP A O 1
ATOM 1431 N N . VAL A 1 181 ? -33.585 -8.991 28.630 1.00 80.69 181 VAL A N 1
ATOM 1432 C CA . VAL A 1 181 ? -34.208 -7.819 27.993 1.00 80.69 181 VAL A CA 1
ATOM 1433 C C . VAL A 1 181 ? -33.126 -7.020 27.253 1.00 80.69 181 VAL A C 1
ATOM 1435 O O . VAL A 1 181 ? -32.630 -6.020 27.784 1.00 80.69 181 VAL A O 1
ATOM 1438 N N . PRO A 1 182 ? -32.663 -7.484 26.074 1.00 81.25 182 PRO A N 1
ATOM 1439 C CA . PRO A 1 182 ? -31.672 -6.760 25.291 1.00 81.25 182 PRO A CA 1
ATOM 1440 C C . PRO A 1 182 ? -32.274 -5.485 24.685 1.00 81.25 182 PRO A C 1
ATOM 1442 O O . PRO A 1 182 ? -33.430 -5.446 24.274 1.00 81.25 182 PRO A O 1
ATOM 1445 N N . LEU A 1 183 ? -31.462 -4.432 24.587 1.00 81.00 183 LEU A N 1
ATOM 1446 C CA . LEU A 1 183 ? -31.809 -3.208 23.865 1.00 81.00 183 LEU A CA 1
ATOM 1447 C C . LEU A 1 183 ? -30.963 -3.128 22.597 1.00 81.00 183 LEU A C 1
ATOM 1449 O O . LEU A 1 183 ? -29.736 -3.080 22.674 1.00 81.00 183 LEU A O 1
ATOM 1453 N N . LEU A 1 184 ? -31.619 -3.096 21.438 1.00 83.00 184 LEU A N 1
ATOM 1454 C CA . LEU A 1 184 ? -30.958 -2.892 20.153 1.00 83.00 184 LEU A CA 1
ATOM 1455 C C . LEU A 1 184 ? -31.027 -1.410 19.772 1.00 83.00 184 LEU A C 1
ATOM 1457 O O . LEU A 1 184 ? -32.111 -0.852 19.613 1.00 83.00 184 LEU A O 1
ATOM 1461 N N . ALA A 1 185 ? -29.866 -0.777 19.618 1.00 81.50 185 ALA A N 1
ATOM 1462 C CA . ALA A 1 185 ? -29.752 0.591 19.129 1.00 81.50 185 ALA A CA 1
ATOM 1463 C C . ALA A 1 185 ? -29.045 0.595 17.770 1.00 81.50 185 ALA A C 1
ATOM 1465 O O . ALA A 1 185 ? -27.832 0.409 17.697 1.00 81.50 185 ALA A O 1
ATOM 1466 N N . ASP A 1 186 ? -29.805 0.825 16.701 1.00 79.88 186 ASP A N 1
ATOM 1467 C CA . ASP A 1 186 ? -29.261 0.961 15.349 1.00 79.88 186 ASP A CA 1
ATOM 1468 C C . ASP A 1 186 ? -28.925 2.429 15.056 1.00 79.88 186 ASP A C 1
ATOM 1470 O O . ASP A 1 186 ? -29.792 3.266 14.798 1.00 79.88 186 ASP A O 1
ATOM 1474 N N . HIS A 1 187 ? -27.650 2.784 15.169 1.00 76.12 187 HIS A N 1
ATOM 1475 C CA . HIS A 1 187 ? -27.200 4.146 14.921 1.00 76.12 187 HIS A CA 1
ATOM 1476 C C . HIS A 1 187 ? -27.129 4.431 13.419 1.00 76.12 187 HIS A C 1
ATOM 1478 O O . HIS A 1 187 ? -26.215 3.990 12.728 1.00 76.12 187 HIS A O 1
ATOM 1484 N N . GLN A 1 188 ? -28.048 5.258 12.920 1.00 70.56 188 GLN A N 1
ATOM 1485 C CA . GLN A 1 188 ? -27.942 5.774 11.559 1.00 70.56 188 GLN A CA 1
ATOM 1486 C C . GLN A 1 188 ? -26.714 6.685 11.410 1.00 70.56 188 GLN A C 1
ATOM 1488 O O . GLN A 1 188 ? -26.339 7.402 12.339 1.00 70.56 188 GLN A O 1
ATOM 1493 N N . ASN A 1 189 ? -26.160 6.753 10.194 1.00 61.47 189 ASN A N 1
ATOM 1494 C CA . ASN A 1 189 ? -24.970 7.548 9.836 1.00 61.47 189 ASN A CA 1
ATOM 1495 C C . ASN A 1 189 ? -25.037 9.052 10.191 1.00 61.47 189 ASN A C 1
ATOM 1497 O O . ASN A 1 189 ? -24.042 9.761 10.059 1.00 61.47 189 ASN A O 1
ATOM 1501 N N . VAL A 1 190 ? -26.202 9.562 10.596 1.00 65.94 190 VAL A N 1
ATOM 1502 C CA . VAL A 1 190 ? -26.453 10.986 10.854 1.00 65.94 190 VAL A CA 1
ATOM 1503 C C . VAL A 1 190 ? -26.450 11.319 12.351 1.00 65.94 190 VAL A C 1
ATOM 1505 O O . VAL A 1 190 ? -26.103 12.442 12.722 1.00 65.94 190 VAL A O 1
ATOM 1508 N N . SER A 1 191 ? -26.808 10.377 13.231 1.00 68.56 191 SER A N 1
ATOM 1509 C CA . SER A 1 191 ? -26.902 10.643 14.671 1.00 68.56 191 SER A CA 1
ATOM 1510 C C . SER A 1 191 ? -26.958 9.371 15.513 1.00 68.56 191 SER A C 1
ATOM 1512 O O . SER A 1 191 ? -27.628 8.407 15.151 1.00 68.56 191 SER A O 1
ATOM 1514 N N . LEU A 1 192 ? -26.347 9.425 16.699 1.00 72.31 192 LEU A N 1
ATOM 1515 C CA . LEU A 1 192 ? -26.486 8.382 17.712 1.00 72.31 192 LEU A CA 1
ATOM 1516 C C . LEU A 1 192 ? -27.892 8.430 18.326 1.00 72.31 192 LEU A C 1
ATOM 1518 O O . LEU A 1 192 ? -28.316 9.463 18.844 1.00 72.31 192 LEU A O 1
ATOM 1522 N N . ILE A 1 193 ? -28.596 7.301 18.271 1.00 72.88 193 ILE A N 1
ATOM 1523 C CA . ILE A 1 193 ? -29.877 7.087 18.955 1.00 72.88 193 ILE A CA 1
ATOM 1524 C C . ILE A 1 193 ? -29.659 7.113 20.470 1.00 72.88 193 ILE A C 1
ATOM 1526 O O . ILE A 1 193 ? -28.721 6.510 20.992 1.00 72.88 193 ILE A O 1
ATOM 1530 N N . HIS A 1 194 ? -30.549 7.806 21.176 1.00 69.62 194 HIS A N 1
ATOM 1531 C CA . HIS A 1 194 ? -30.588 7.789 22.631 1.00 69.62 194 HIS A CA 1
ATOM 1532 C C . HIS A 1 194 ? -31.222 6.494 23.136 1.00 69.62 194 HIS A C 1
ATOM 1534 O O . HIS A 1 194 ? -32.305 6.115 22.696 1.00 69.62 194 HIS A O 1
ATOM 1540 N N . LEU A 1 195 ? -30.553 5.840 24.084 1.00 73.31 195 LEU A N 1
ATOM 1541 C CA . LEU A 1 195 ? -31.132 4.709 24.797 1.00 73.31 195 LEU A CA 1
ATOM 1542 C C . LEU A 1 195 ? -32.258 5.187 25.739 1.00 73.31 195 LEU A C 1
ATOM 1544 O O . LEU A 1 195 ? -32.180 6.313 26.243 1.00 73.31 195 LEU A O 1
ATOM 1548 N N . PRO A 1 196 ? -33.287 4.353 25.987 1.00 73.81 196 PRO A N 1
ATOM 1549 C CA . PRO A 1 196 ? -34.380 4.671 26.906 1.00 73.81 196 PRO A CA 1
ATOM 1550 C C . PRO A 1 196 ? -33.896 5.041 28.315 1.00 73.81 196 PRO A C 1
ATOM 1552 O O . PRO A 1 196 ? -32.887 4.524 28.806 1.00 73.81 196 PRO A O 1
ATOM 1555 N N . GLU A 1 197 ? -34.643 5.911 29.002 1.00 64.69 197 GLU A N 1
ATOM 1556 C CA . GLU A 1 197 ? -34.357 6.250 30.398 1.00 64.69 197 GLU A CA 1
ATOM 1557 C C . GLU A 1 197 ? -34.399 4.992 31.279 1.00 64.69 197 GLU A C 1
ATOM 1559 O O . GLU A 1 197 ? -35.348 4.217 31.242 1.00 64.69 197 GLU A O 1
ATOM 1564 N N . GLY A 1 198 ? -33.331 4.773 32.054 1.00 65.12 198 GLY A N 1
ATOM 1565 C CA . GLY A 1 198 ? -33.154 3.558 32.863 1.00 65.12 198 GLY A CA 1
ATOM 1566 C C . GLY A 1 198 ? -32.247 2.493 32.237 1.00 65.12 198 GLY A C 1
ATOM 1567 O O . GLY A 1 198 ? -31.923 1.521 32.913 1.00 65.12 198 GLY A O 1
ATOM 1568 N N . SER A 1 199 ? -31.756 2.688 31.007 1.00 68.06 199 SER A N 1
ATOM 1569 C CA . SER A 1 199 ? -30.758 1.790 30.414 1.00 68.06 199 SER A CA 1
ATOM 1570 C C . SER A 1 199 ? -29.438 1.815 31.199 1.00 68.06 199 SER A C 1
ATOM 1572 O O . SER A 1 199 ? -28.889 2.896 31.463 1.00 68.06 199 SER A O 1
ATOM 1574 N N . ASN A 1 200 ? -28.897 0.637 31.509 1.00 65.75 200 ASN A N 1
ATOM 1575 C CA . ASN A 1 200 ? -27.535 0.489 32.015 1.00 65.75 200 ASN A CA 1
ATOM 1576 C C . ASN A 1 200 ? -26.568 0.689 30.847 1.00 65.75 200 ASN A C 1
ATOM 1578 O O . ASN A 1 200 ? -26.538 -0.140 29.944 1.00 65.75 200 ASN A O 1
ATOM 1582 N N . THR A 1 201 ? -25.847 1.817 30.844 1.00 70.94 201 THR A N 1
ATOM 1583 C CA . THR A 1 201 ? -24.841 2.113 29.822 1.00 70.94 201 THR A CA 1
ATOM 1584 C C . THR A 1 201 ? -23.510 2.613 30.404 1.00 70.94 201 THR A C 1
ATOM 1586 O O . THR A 1 201 ? -23.488 3.481 31.279 1.00 70.94 201 THR A O 1
ATOM 1589 N N . VAL A 1 202 ? -22.396 2.075 29.907 1.00 67.81 202 VAL A N 1
ATOM 1590 C CA . VAL A 1 202 ? -20.999 2.470 30.150 1.00 67.81 202 VAL A CA 1
ATOM 1591 C C . VAL A 1 202 ? -20.673 3.744 29.370 1.00 67.81 202 VAL A C 1
ATOM 1593 O O . VAL A 1 202 ? -19.787 4.511 29.766 1.00 67.81 202 VAL A O 1
ATOM 1596 N N . PHE A 1 203 ? -21.412 4.027 28.293 1.00 66.94 203 PHE A N 1
ATOM 1597 C CA . PHE A 1 203 ? -21.334 5.314 27.620 1.00 66.94 203 PHE A CA 1
ATOM 1598 C C . PHE A 1 203 ? -21.877 6.384 28.559 1.00 66.94 203 PHE A C 1
ATOM 1600 O O . PHE A 1 203 ? -23.070 6.442 28.852 1.00 66.94 203 PHE A O 1
ATOM 1607 N N . ARG A 1 204 ? -20.974 7.234 29.066 1.00 57.25 204 ARG A N 1
ATOM 1608 C CA . ARG A 1 204 ? -21.320 8.307 30.001 1.00 57.25 204 ARG A CA 1
ATOM 1609 C C . ARG A 1 204 ? -22.537 9.072 29.481 1.00 57.25 204 ARG A C 1
ATOM 1611 O O . ARG A 1 204 ? -22.453 9.750 28.454 1.00 57.25 204 ARG A O 1
ATOM 1618 N N . ARG A 1 205 ? -23.646 9.024 30.233 1.00 57.78 205 ARG A N 1
ATOM 1619 C CA . ARG A 1 205 ? -24.726 10.009 30.095 1.00 57.78 205 ARG A CA 1
ATOM 1620 C C . ARG A 1 205 ? -24.061 11.374 30.167 1.00 57.78 205 ARG A C 1
ATOM 1622 O O . ARG A 1 205 ? -23.271 11.596 31.084 1.00 57.78 205 ARG A O 1
ATOM 1629 N N . LYS A 1 206 ? -24.314 12.238 29.178 1.00 48.44 206 LYS A N 1
ATOM 1630 C CA . LYS A 1 206 ? -23.733 13.584 29.115 1.00 48.44 206 LYS A CA 1
ATOM 1631 C C . LYS A 1 206 ? -23.889 14.245 30.480 1.00 48.44 206 LYS A C 1
ATOM 1633 O O . LYS A 1 206 ? -24.965 14.717 30.826 1.00 48.44 206 LYS A O 1
ATOM 1638 N N . THR A 1 207 ? -22.809 14.284 31.250 1.00 40.94 207 THR A N 1
ATOM 1639 C CA . THR A 1 207 ? -22.695 15.229 32.345 1.00 40.94 207 THR A CA 1
ATOM 1640 C C . THR A 1 207 ? -22.755 16.588 31.665 1.00 40.94 207 THR A C 1
ATOM 1642 O O . THR A 1 207 ? -22.074 16.800 30.656 1.00 40.94 207 THR A O 1
ATOM 1645 N N . THR A 1 208 ? -23.593 17.492 32.160 1.00 42.59 208 THR A N 1
ATOM 1646 C CA . THR A 1 208 ? -23.548 18.920 31.839 1.00 42.59 208 THR A CA 1
ATOM 1647 C C . THR A 1 208 ? -22.220 19.479 32.350 1.00 42.59 208 THR A C 1
ATOM 1649 O O . THR A 1 208 ? -22.151 20.230 33.313 1.00 42.59 208 THR A O 1
ATOM 1652 N N . VAL A 1 209 ? -21.117 19.058 31.734 1.00 44.22 209 VAL A N 1
ATOM 1653 C CA . VAL A 1 209 ? -19.835 19.722 31.886 1.00 44.22 209 VAL A CA 1
ATOM 1654 C C . VAL A 1 209 ? -20.019 21.049 31.176 1.00 44.22 209 VAL A C 1
ATOM 1656 O O . VAL A 1 209 ? -20.371 21.072 29.993 1.00 44.22 209 VAL A O 1
ATOM 1659 N N . ALA A 1 210 ? -19.843 22.145 31.914 1.00 45.12 210 ALA A N 1
ATOM 1660 C CA . ALA A 1 210 ? -19.724 23.467 31.327 1.00 45.12 210 ALA A CA 1
ATOM 1661 C C . ALA A 1 210 ? -18.733 23.354 30.167 1.00 45.12 210 ALA A C 1
ATOM 1663 O O . ALA A 1 210 ? -17.570 23.002 30.367 1.00 45.12 210 ALA A O 1
ATOM 1664 N N . VAL A 1 211 ? -19.237 23.540 28.949 1.00 44.91 211 VAL A N 1
ATOM 1665 C CA . VAL A 1 211 ? -18.458 23.405 27.726 1.00 44.91 211 VAL A CA 1
ATOM 1666 C C . VAL A 1 211 ? -17.377 24.477 27.792 1.00 44.91 211 VAL A C 1
ATOM 1668 O O . VAL A 1 211 ? -17.625 25.632 27.447 1.00 44.91 211 VAL A O 1
ATOM 1671 N N . SER A 1 212 ? -16.170 24.116 28.234 1.00 50.47 212 SER A N 1
ATOM 1672 C CA . SER A 1 212 ? -14.996 24.858 27.802 1.00 50.47 212 SER A CA 1
ATOM 1673 C C . SER A 1 212 ? -15.044 24.794 26.281 1.00 50.47 212 SER A C 1
ATOM 1675 O O . SER A 1 212 ? -15.296 23.730 25.711 1.00 50.47 212 SER A O 1
ATOM 1677 N N . GLN A 1 213 ? -14.977 25.953 25.628 1.00 50.75 213 GLN A N 1
ATOM 1678 C CA . GLN A 1 213 ? -15.159 26.086 24.186 1.00 50.75 213 GLN A CA 1
ATOM 1679 C C . GLN A 1 213 ? -14.074 25.295 23.441 1.00 50.75 213 GLN A C 1
ATOM 1681 O O . GLN A 1 213 ? -13.082 25.846 22.969 1.00 50.75 213 GLN A O 1
ATOM 1686 N N . LEU A 1 214 ? -14.262 23.984 23.307 1.00 57.03 214 LEU A N 1
ATOM 1687 C CA . LEU A 1 214 ? -13.563 23.173 22.334 1.00 57.03 214 LEU A CA 1
ATOM 1688 C C . LEU A 1 214 ? -14.018 23.698 20.979 1.00 57.03 214 LEU A C 1
ATOM 1690 O O . LEU A 1 214 ? -15.195 23.605 20.617 1.00 57.03 214 LEU A O 1
ATOM 1694 N N . LYS A 1 215 ? -13.085 24.327 20.259 1.00 48.69 215 LYS A N 1
ATOM 1695 C CA . LYS A 1 215 ? -13.311 24.807 18.897 1.00 48.69 215 LYS A CA 1
ATOM 1696 C C . LYS A 1 215 ? -13.801 23.620 18.074 1.00 48.69 215 LYS A C 1
ATOM 1698 O O . LYS A 1 215 ? -13.037 22.702 17.794 1.00 48.69 215 LYS A O 1
ATOM 1703 N N . LYS A 1 216 ? -15.090 23.627 17.722 1.00 45.69 216 LYS A N 1
ATOM 1704 C CA . LYS A 1 216 ? -15.694 22.624 16.843 1.00 45.69 216 LYS A CA 1
ATOM 1705 C C . LYS A 1 216 ? -14.869 22.571 15.560 1.00 45.69 216 LYS A C 1
ATOM 1707 O O . LYS A 1 216 ? -14.831 23.550 14.814 1.00 45.69 216 LYS A O 1
ATOM 1712 N N . ALA A 1 217 ? -14.210 21.446 15.307 1.00 45.31 217 ALA A N 1
ATOM 1713 C CA . ALA A 1 217 ? -13.599 21.193 14.015 1.00 45.31 217 ALA A CA 1
ATOM 1714 C C . ALA A 1 217 ? -14.737 21.017 13.003 1.00 45.31 217 ALA A C 1
ATOM 1716 O O . ALA A 1 217 ? -15.443 20.011 13.000 1.00 45.31 217 ALA A O 1
ATOM 1717 N N . VAL A 1 218 ? -14.973 22.042 12.185 1.00 47.56 218 VAL A N 1
ATOM 1718 C CA . VAL A 1 218 ? -15.935 21.965 11.085 1.00 47.56 218 VAL A CA 1
ATOM 1719 C C . VAL A 1 218 ? -15.266 21.182 9.963 1.00 47.56 218 VAL A C 1
ATOM 1721 O O . VAL A 1 218 ? -14.498 21.738 9.178 1.00 47.56 218 VAL A O 1
ATOM 1724 N N . LEU A 1 219 ? -15.542 19.880 9.903 1.00 42.56 219 LEU A N 1
ATOM 1725 C CA . LEU A 1 219 ? -15.128 19.038 8.787 1.00 42.56 219 LEU A CA 1
ATOM 1726 C C . LEU A 1 219 ? -15.918 19.458 7.544 1.00 42.56 219 LEU A C 1
ATOM 1728 O O . LEU A 1 219 ? -17.124 19.242 7.443 1.00 42.56 219 LEU A O 1
ATOM 1732 N N . LYS A 1 220 ? -15.236 20.108 6.598 1.00 45.69 220 LYS A N 1
ATOM 1733 C CA . LYS A 1 220 ? -15.799 20.449 5.290 1.00 45.69 220 LYS A CA 1
ATOM 1734 C C . LYS A 1 220 ? -15.470 19.324 4.319 1.00 45.69 220 LYS A C 1
ATOM 1736 O O . LYS A 1 220 ? -14.351 19.244 3.823 1.00 45.69 220 LYS A O 1
ATOM 1741 N N . CYS A 1 221 ? -16.450 18.470 4.041 1.00 39.75 221 CYS A N 1
ATOM 1742 C CA . CYS A 1 221 ? -16.341 17.492 2.966 1.00 39.75 221 CYS A CA 1
ATOM 1743 C C . CYS A 1 221 ? -16.472 18.218 1.616 1.00 39.75 221 CYS A C 1
ATOM 1745 O O . CYS A 1 221 ? -17.491 18.863 1.348 1.00 39.75 221 CYS A O 1
ATOM 1747 N N . LYS A 1 222 ? -15.420 18.167 0.792 1.00 55.25 222 LYS A N 1
ATOM 1748 C CA . LYS A 1 222 ? -15.406 18.689 -0.580 1.00 55.25 222 LYS A CA 1
ATOM 1749 C C . LYS A 1 222 ? -15.238 17.498 -1.517 1.00 55.25 222 LYS A C 1
ATOM 1751 O O . LYS A 1 222 ? -14.187 16.865 -1.516 1.00 55.25 222 LYS A O 1
ATOM 1756 N N . THR A 1 223 ? -16.269 17.188 -2.294 1.00 60.50 223 THR A N 1
ATOM 1757 C CA . THR A 1 223 ? -16.205 16.121 -3.296 1.00 60.50 223 THR A CA 1
ATOM 1758 C C . THR A 1 223 ? -15.740 16.732 -4.609 1.00 60.50 223 THR A C 1
ATOM 1760 O O . THR A 1 223 ? -16.429 17.577 -5.184 1.00 60.50 223 THR A O 1
ATOM 1763 N N . ASN A 1 224 ? -14.558 16.328 -5.067 1.00 65.75 224 ASN A N 1
ATOM 1764 C CA . ASN A 1 224 ? -14.030 16.717 -6.368 1.00 65.75 224 ASN A CA 1
ATOM 1765 C C . ASN A 1 224 ? -14.280 15.573 -7.349 1.00 65.75 224 ASN A C 1
ATOM 1767 O O . ASN A 1 224 ? -13.835 14.452 -7.113 1.00 65.75 224 ASN A O 1
ATOM 1771 N N . ILE A 1 225 ? -14.982 15.858 -8.440 1.00 72.56 225 ILE A N 1
ATOM 1772 C CA . ILE A 1 225 ? -15.157 14.918 -9.546 1.00 72.56 225 ILE A CA 1
ATOM 1773 C C . ILE A 1 225 ? -14.207 15.362 -10.652 1.00 72.56 225 ILE A C 1
ATOM 1775 O O . ILE A 1 225 ? -14.354 16.466 -11.174 1.00 72.56 225 ILE A O 1
ATOM 1779 N N . VAL A 1 226 ? -13.216 14.527 -10.969 1.00 79.19 226 VAL A N 1
ATOM 1780 C CA . VAL A 1 226 ? -12.227 14.792 -12.020 1.00 79.19 226 VAL A CA 1
ATOM 1781 C C . VAL A 1 226 ? -12.581 13.960 -13.245 1.00 79.19 226 VAL A C 1
ATOM 1783 O O . VAL A 1 226 ? -12.617 12.732 -13.176 1.00 79.19 226 VAL A O 1
ATOM 1786 N N . HIS A 1 227 ? -12.833 14.624 -14.367 1.00 76.62 227 HIS A N 1
ATOM 1787 C CA . HIS A 1 227 ? -13.048 13.981 -15.658 1.00 76.62 227 HIS A CA 1
ATOM 1788 C C . HIS A 1 227 ? -11.797 14.119 -16.512 1.00 76.62 227 HIS A C 1
ATOM 1790 O O . HIS A 1 227 ? -11.350 15.237 -16.759 1.00 76.62 227 HIS A O 1
ATOM 1796 N N . TYR A 1 228 ? -11.259 12.991 -16.969 1.00 79.25 228 TYR A N 1
ATOM 1797 C CA . TYR A 1 228 ? -10.129 12.940 -17.891 1.00 79.25 228 TYR A CA 1
ATOM 1798 C C . TYR A 1 228 ? -10.628 12.736 -19.316 1.00 79.25 228 TYR A C 1
ATOM 1800 O O . TYR A 1 228 ? -11.499 11.899 -19.560 1.00 79.25 228 TYR A O 1
ATOM 1808 N N . PHE A 1 229 ? -10.061 13.495 -20.246 1.00 76.38 229 PHE A N 1
ATOM 1809 C CA . PHE A 1 229 ? -10.421 13.456 -21.654 1.00 76.38 229 PHE A CA 1
ATOM 1810 C C . PHE A 1 229 ? -9.297 12.798 -22.463 1.00 76.38 229 PHE A C 1
ATOM 1812 O O . PHE A 1 229 ? -8.126 13.113 -22.256 1.00 76.38 229 PHE A O 1
ATOM 1819 N N . PRO A 1 230 ? -9.632 11.886 -23.391 1.00 69.56 230 PRO A N 1
ATOM 1820 C CA . PRO A 1 230 ? -8.640 11.169 -24.188 1.00 69.56 230 PRO A CA 1
ATOM 1821 C C . PRO A 1 230 ? -8.027 12.030 -25.304 1.00 69.56 230 PRO A C 1
ATOM 1823 O O . PRO A 1 230 ? -6.956 11.698 -25.803 1.00 69.56 230 PRO A O 1
ATOM 1826 N N . THR A 1 231 ? -8.693 13.116 -25.711 1.00 78.44 231 THR A N 1
ATOM 1827 C CA . THR A 1 231 ? -8.255 14.010 -26.793 1.00 78.44 231 THR A CA 1
ATOM 1828 C C . THR A 1 231 ? -8.473 15.479 -26.432 1.00 78.44 231 THR A C 1
ATOM 1830 O O . THR A 1 231 ? -9.414 15.826 -25.712 1.00 78.44 231 THR A O 1
ATOM 1833 N N . GLU A 1 232 ? -7.609 16.353 -26.956 1.00 82.25 232 GLU A N 1
ATOM 1834 C CA . GLU A 1 232 ? -7.670 17.803 -26.716 1.00 82.25 232 GLU A CA 1
ATOM 1835 C C . GLU A 1 232 ? -8.955 18.430 -27.279 1.00 82.25 232 GLU A C 1
ATOM 1837 O O . GLU A 1 232 ? -9.569 19.268 -26.627 1.00 82.25 232 GLU A O 1
ATOM 1842 N N . GLU A 1 233 ? -9.439 17.949 -28.425 1.00 82.69 233 GLU A N 1
ATOM 1843 C CA . GLU A 1 233 ? -10.674 18.433 -29.057 1.00 82.69 233 GLU A CA 1
ATOM 1844 C C . GLU A 1 233 ? -11.915 18.221 -28.172 1.00 82.69 233 GLU A C 1
ATOM 1846 O O . GLU A 1 233 ? -12.753 19.116 -28.027 1.00 82.69 233 GLU A O 1
ATOM 1851 N N . LEU A 1 234 ? -12.027 17.049 -27.529 1.00 80.75 234 LEU A N 1
ATOM 1852 C CA . LEU A 1 234 ? -13.125 16.749 -26.605 1.00 80.75 234 LEU A CA 1
ATOM 1853 C C . LEU A 1 234 ? -13.016 17.577 -25.326 1.00 80.75 234 LEU A C 1
ATOM 1855 O O . LEU A 1 234 ? -14.029 18.082 -24.837 1.00 80.75 234 LEU A O 1
ATOM 1859 N N . TYR A 1 235 ? -11.797 17.744 -24.810 1.00 86.38 235 TYR A N 1
ATOM 1860 C CA . TYR A 1 235 ? -11.531 18.605 -23.663 1.00 86.38 235 TYR A CA 1
ATOM 1861 C C . TYR A 1 235 ? -11.968 20.050 -23.935 1.00 86.38 235 TYR A C 1
ATOM 1863 O O . TYR A 1 235 ? -12.698 20.628 -23.129 1.00 86.38 235 TYR A O 1
ATOM 1871 N N . GLU A 1 236 ? -11.589 20.628 -25.078 1.00 84.56 236 GLU A N 1
ATOM 1872 C CA . GLU A 1 236 ? -11.932 22.013 -25.414 1.00 84.56 236 GLU A CA 1
ATOM 1873 C C . GLU A 1 236 ? -13.435 22.208 -25.638 1.00 84.56 236 GLU A C 1
ATOM 1875 O O . GLU A 1 236 ? -14.000 23.214 -25.193 1.00 84.56 236 GLU A O 1
ATOM 1880 N N . LEU A 1 237 ? -14.109 21.235 -26.259 1.00 86.50 237 LEU A N 1
ATOM 1881 C CA . LEU A 1 237 ? -15.558 21.273 -26.458 1.00 86.50 237 LEU A CA 1
ATOM 1882 C C . LEU A 1 237 ? -16.308 21.242 -25.118 1.00 86.50 237 LEU A C 1
ATOM 1884 O O . LEU A 1 237 ? -17.229 22.038 -24.903 1.00 86.50 237 LEU A O 1
ATOM 1888 N N . PHE A 1 238 ? -15.903 20.363 -24.198 1.00 80.44 238 PHE A N 1
ATOM 1889 C CA . PHE A 1 238 ? -16.506 20.277 -22.865 1.00 80.44 238 PHE A CA 1
ATOM 1890 C C . PHE A 1 238 ? -16.176 21.491 -21.995 1.00 80.44 238 PHE A C 1
ATOM 1892 O O . PHE A 1 238 ? -17.071 22.022 -21.336 1.00 80.44 238 PHE A O 1
ATOM 1899 N N . ALA A 1 239 ? -14.935 21.978 -22.028 1.00 82.75 239 ALA A N 1
ATOM 1900 C CA . ALA A 1 239 ? -14.529 23.183 -21.311 1.00 82.75 239 ALA A CA 1
ATOM 1901 C C . ALA A 1 239 ? -15.347 24.400 -21.764 1.00 82.75 239 ALA A C 1
ATOM 1903 O O . ALA A 1 239 ? -15.866 25.138 -20.926 1.00 82.75 239 ALA A O 1
ATOM 1904 N N . ARG A 1 240 ? -15.542 24.572 -23.079 1.00 85.06 240 ARG A N 1
ATOM 1905 C CA . ARG A 1 240 ? -16.353 25.664 -23.633 1.00 85.06 240 ARG A CA 1
ATOM 1906 C C . ARG A 1 240 ? -17.803 25.589 -23.159 1.00 85.06 240 ARG A C 1
ATOM 1908 O O . ARG A 1 240 ? -18.319 26.576 -22.643 1.00 85.06 240 ARG A O 1
ATOM 1915 N N . LYS A 1 241 ? -18.432 24.411 -23.238 1.00 84.25 241 LYS A N 1
ATOM 1916 C CA . LYS A 1 241 ? -19.819 24.226 -22.778 1.00 84.25 241 LYS A CA 1
ATOM 1917 C C . LYS A 1 241 ? -19.992 24.447 -21.273 1.00 84.25 241 LYS A C 1
ATOM 1919 O O . LYS A 1 241 ? -21.011 24.986 -20.850 1.00 84.25 241 LYS A O 1
ATOM 1924 N N . LEU A 1 242 ? -19.014 24.059 -20.454 1.00 81.62 242 LEU A N 1
ATOM 1925 C CA . LEU A 1 242 ? -19.063 24.272 -19.002 1.00 81.62 242 LEU A CA 1
ATOM 1926 C C . LEU A 1 242 ? -18.857 25.744 -18.617 1.00 81.62 242 LEU A C 1
ATOM 1928 O O . LEU A 1 242 ? -19.502 26.220 -17.678 1.00 81.62 242 LEU A O 1
ATOM 1932 N N . LEU A 1 243 ? -18.027 26.474 -19.369 1.00 81.81 243 LEU A N 1
ATOM 1933 C CA . LEU A 1 243 ? -17.871 27.924 -19.229 1.00 81.81 243 LEU A CA 1
ATOM 1934 C C . LEU A 1 243 ? -19.144 28.673 -19.649 1.00 81.81 243 LEU A C 1
ATOM 1936 O O . LEU A 1 243 ? -19.594 29.559 -18.922 1.00 81.81 243 LEU A O 1
ATOM 1940 N N . GLU A 1 244 ? -19.771 28.280 -20.762 1.00 83.19 244 GLU A N 1
ATOM 1941 C CA . GLU A 1 244 ? -21.068 28.819 -21.205 1.00 83.19 244 GLU A CA 1
ATOM 1942 C C . GLU A 1 244 ? -22.173 28.570 -20.165 1.00 83.19 244 GLU A C 1
ATOM 1944 O O . GLU A 1 244 ? -22.975 29.458 -19.873 1.00 83.19 244 GLU A O 1
ATOM 1949 N N . ALA A 1 245 ? -22.165 27.395 -19.530 1.00 80.12 245 ALA A N 1
ATOM 1950 C CA . ALA A 1 245 ? -23.086 27.035 -18.453 1.00 80.12 245 ALA A CA 1
ATOM 1951 C C . ALA A 1 245 ? -22.738 27.663 -17.084 1.00 80.12 245 ALA A C 1
ATOM 1953 O O . ALA A 1 245 ? -23.398 27.351 -16.090 1.00 80.12 245 ALA A O 1
ATOM 1954 N N . LYS A 1 246 ? -21.710 28.527 -17.003 1.00 75.44 246 LYS A N 1
ATOM 1955 C CA . LYS A 1 246 ? -21.222 29.180 -15.768 1.00 75.44 246 LYS A CA 1
ATOM 1956 C C . LYS A 1 246 ? -20.962 28.204 -14.611 1.00 75.44 246 LYS A C 1
ATOM 1958 O O . LYS A 1 246 ? -21.182 28.532 -13.443 1.00 75.44 246 LYS A O 1
ATOM 1963 N N . CYS A 1 247 ? -20.501 26.995 -14.918 1.00 72.75 247 CYS A N 1
ATOM 1964 C CA . CYS A 1 247 ? -20.170 26.002 -13.904 1.00 72.75 247 CYS A CA 1
ATOM 1965 C C . CYS A 1 247 ? -18.826 26.327 -13.239 1.00 72.75 247 CYS A C 1
ATOM 1967 O O . CYS A 1 247 ? -17.849 26.656 -13.907 1.00 72.75 247 CYS A O 1
ATOM 1969 N N . ALA A 1 248 ? -18.763 26.218 -11.910 1.00 71.62 248 ALA A N 1
ATOM 1970 C CA . ALA A 1 248 ? -17.517 26.386 -11.170 1.00 71.62 248 ALA A CA 1
ATOM 1971 C C . ALA A 1 248 ? -16.659 25.115 -11.309 1.00 71.62 248 ALA A C 1
ATOM 1973 O O . ALA A 1 248 ? -16.829 24.151 -10.556 1.00 71.62 248 ALA A O 1
ATOM 1974 N N . CYS A 1 249 ? -15.762 25.108 -12.293 1.00 78.06 249 CYS A N 1
ATOM 1975 C CA . CYS A 1 249 ? -14.852 24.001 -12.574 1.00 78.06 249 CYS A CA 1
ATOM 1976 C C . CYS A 1 249 ? -13.404 24.480 -12.731 1.00 78.06 249 CYS A C 1
ATOM 1978 O O . CYS A 1 249 ? -13.147 25.565 -13.248 1.00 78.06 249 CYS A O 1
ATOM 1980 N N . GLU A 1 250 ? -12.456 23.651 -12.302 1.00 80.00 250 GLU A N 1
ATOM 1981 C CA . GLU A 1 250 ? -11.025 23.850 -12.525 1.00 80.00 250 GLU A CA 1
ATOM 1982 C C . GLU A 1 250 ? -10.630 23.125 -13.818 1.00 80.00 250 GLU A C 1
ATOM 1984 O O . GLU A 1 250 ? -10.855 21.922 -13.964 1.00 80.00 250 GLU A O 1
ATOM 1989 N N . LEU A 1 251 ? -10.074 23.870 -14.772 1.00 82.19 251 LEU A N 1
ATOM 1990 C CA . LEU A 1 251 ? -9.671 23.368 -16.083 1.00 82.19 251 LEU A CA 1
ATOM 1991 C C . LEU A 1 251 ? -8.157 23.135 -16.091 1.00 82.19 251 LEU A C 1
ATOM 1993 O O . LEU A 1 251 ? -7.388 24.068 -15.863 1.00 82.19 251 LEU A O 1
ATOM 1997 N N . ASN A 1 252 ? -7.722 21.907 -16.369 1.00 78.88 252 ASN A N 1
ATOM 1998 C CA . ASN A 1 252 ? -6.311 21.566 -16.510 1.00 78.88 252 ASN A CA 1
ATOM 1999 C C . ASN A 1 252 ? -6.020 21.103 -17.943 1.00 78.88 252 ASN A C 1
ATOM 2001 O O . ASN A 1 252 ? -6.278 19.954 -18.307 1.00 78.88 252 ASN A O 1
ATOM 2005 N N . LYS A 1 253 ? -5.437 22.010 -18.736 1.00 73.69 253 LYS A N 1
ATOM 2006 C CA . LYS A 1 253 ? -5.130 21.776 -20.152 1.00 73.69 253 LYS A CA 1
ATOM 2007 C C . LYS A 1 253 ? -3.943 20.827 -20.357 1.00 73.69 253 LYS A C 1
ATOM 2009 O O . LYS A 1 253 ? -3.947 20.070 -21.316 1.00 73.69 253 LYS A O 1
ATOM 2014 N N . THR A 1 254 ? -2.959 20.808 -19.453 1.00 73.31 254 THR A N 1
ATOM 2015 C CA . THR A 1 254 ? -1.781 19.928 -19.583 1.00 73.31 254 THR A CA 1
ATOM 2016 C C . THR A 1 254 ? -2.094 18.473 -19.239 1.00 73.31 254 THR A C 1
ATOM 2018 O O . THR A 1 254 ? -1.470 17.573 -19.789 1.00 73.31 254 THR A O 1
ATOM 2021 N N . GLY A 1 255 ? -3.071 18.236 -18.359 1.00 73.06 255 GLY A N 1
ATOM 2022 C CA . GLY A 1 255 ? -3.554 16.899 -17.997 1.00 73.06 255 GLY A CA 1
ATOM 2023 C C . GLY A 1 255 ? -4.836 16.458 -18.710 1.00 73.06 255 GLY A C 1
ATOM 2024 O O . GLY A 1 255 ? -5.365 15.406 -18.358 1.00 73.06 255 GLY A O 1
ATOM 2025 N N . LEU A 1 256 ? -5.358 17.269 -19.645 1.00 80.81 256 LEU A N 1
ATOM 2026 C CA . LEU A 1 256 ? -6.663 17.086 -20.297 1.00 80.81 256 LEU A CA 1
ATOM 2027 C C . LEU A 1 256 ? -7.769 16.709 -19.298 1.00 80.81 256 LEU A C 1
ATOM 2029 O O . LEU A 1 256 ? -8.515 15.752 -19.507 1.00 80.81 256 LEU A O 1
ATOM 2033 N N . SER A 1 257 ? -7.862 17.432 -18.180 1.00 78.25 257 SER A N 1
ATOM 2034 C CA . SER A 1 257 ? -8.795 17.095 -17.104 1.00 78.25 257 SER A CA 1
ATOM 2035 C C . SER A 1 257 ? -9.612 18.289 -16.634 1.00 78.25 257 SER A C 1
ATOM 2037 O O . SER A 1 257 ? -9.086 19.393 -16.494 1.00 78.25 257 SER A O 1
ATOM 2039 N N . ILE A 1 258 ? -10.885 18.056 -16.326 1.00 83.62 258 ILE A N 1
ATOM 2040 C CA . ILE A 1 258 ? -11.789 19.059 -15.755 1.00 83.62 258 ILE A CA 1
ATOM 2041 C C . ILE A 1 258 ? -12.247 18.579 -14.381 1.00 83.62 258 ILE A C 1
ATOM 2043 O O . ILE A 1 258 ? -12.804 17.488 -14.258 1.00 83.62 258 ILE A O 1
ATOM 2047 N N . THR A 1 259 ? -12.039 19.404 -13.358 1.00 79.62 259 THR A N 1
ATOM 2048 C CA . THR A 1 259 ? -12.412 19.097 -11.975 1.00 79.62 259 THR A CA 1
ATOM 2049 C C . THR A 1 259 ? -13.604 19.940 -11.549 1.00 79.62 259 THR A C 1
ATOM 2051 O O . THR A 1 259 ? -13.535 21.168 -11.515 1.00 79.62 259 THR A O 1
ATOM 2054 N N . VAL A 1 260 ? -14.701 19.291 -11.169 1.00 79.75 260 VAL A N 1
ATOM 2055 C CA . VAL A 1 260 ? -15.888 19.956 -10.621 1.00 79.75 260 VAL A CA 1
ATOM 2056 C C . VAL A 1 260 ? -15.927 19.741 -9.115 1.00 79.75 260 VAL A C 1
ATOM 2058 O O . VAL A 1 260 ? -15.902 18.613 -8.624 1.00 79.75 260 VAL A O 1
ATOM 2061 N N . SER A 1 261 ? -15.987 20.843 -8.372 1.00 69.81 261 SER A N 1
ATOM 2062 C CA . SER A 1 261 ? -16.085 20.831 -6.913 1.00 69.81 261 SER A CA 1
ATOM 2063 C C . SER A 1 261 ? -17.552 20.881 -6.487 1.00 69.81 261 SER A C 1
ATOM 2065 O O . SER A 1 261 ? -18.172 21.945 -6.541 1.00 69.81 261 SER A O 1
ATOM 2067 N N . VAL A 1 262 ? -18.117 19.769 -6.019 1.00 63.22 262 VAL A N 1
ATOM 2068 C CA . VAL A 1 262 ? -19.489 19.751 -5.494 1.00 63.22 262 VAL A CA 1
ATOM 2069 C C . VAL A 1 262 ? -19.448 20.055 -3.996 1.00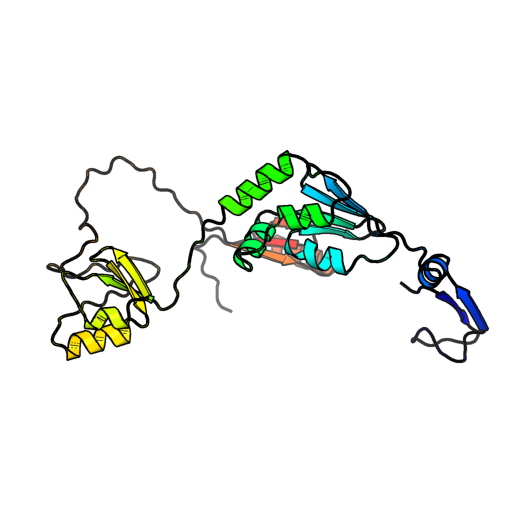 63.22 262 VAL A C 1
ATOM 2071 O O . VAL A 1 262 ? -18.856 19.319 -3.204 1.00 63.22 262 VAL A O 1
ATOM 2074 N N . LYS A 1 263 ? -20.074 21.164 -3.584 1.00 53.25 263 LYS A N 1
ATOM 2075 C CA . LYS A 1 263 ? -20.342 21.429 -2.163 1.00 53.25 263 LYS A CA 1
ATOM 2076 C C . LYS A 1 263 ? -21.504 20.537 -1.724 1.00 53.25 263 LYS A C 1
ATOM 2078 O O . LYS A 1 263 ? -22.582 20.615 -2.313 1.00 53.25 263 LYS A O 1
ATOM 2083 N N . ALA A 1 264 ? -21.302 19.723 -0.687 1.00 43.44 264 ALA A N 1
ATOM 2084 C CA . ALA A 1 264 ? -22.374 18.952 -0.062 1.00 43.44 264 ALA A CA 1
ATOM 2085 C C . ALA A 1 264 ? -23.474 19.917 0.429 1.00 43.44 264 ALA A C 1
ATOM 2087 O O . ALA A 1 264 ? -23.272 20.665 1.384 1.00 43.44 264 ALA A O 1
ATOM 2088 N N . GLY A 1 265 ? -24.596 19.964 -0.295 1.00 40.56 265 GLY A N 1
ATOM 2089 C CA . GLY A 1 265 ? -25.716 20.875 -0.037 1.00 40.56 265 GLY A CA 1
ATOM 2090 C C . GLY A 1 265 ? -26.569 21.230 -1.261 1.00 40.56 265 GLY A C 1
ATOM 2091 O O . GLY A 1 265 ? -27.703 21.667 -1.094 1.00 40.56 265 GLY A O 1
ATOM 2092 N N . ALA A 1 266 ? -26.089 21.012 -2.489 1.00 31.55 266 ALA A N 1
ATOM 2093 C CA . ALA A 1 266 ? -26.890 21.247 -3.692 1.00 31.55 266 ALA A CA 1
ATOM 2094 C C . ALA A 1 266 ? -27.507 19.937 -4.205 1.00 31.55 266 ALA A C 1
ATOM 2096 O O . ALA A 1 266 ? -26.797 19.013 -4.598 1.00 31.55 266 ALA A O 1
ATOM 2097 N N . ARG A 1 267 ? -28.845 19.869 -4.191 1.00 31.02 267 ARG A N 1
ATOM 2098 C CA . ARG A 1 267 ? -29.638 18.820 -4.846 1.00 31.02 267 ARG A CA 1
ATOM 2099 C C . ARG A 1 267 ? -29.183 18.676 -6.300 1.00 31.02 267 ARG A C 1
ATOM 2101 O O . ARG A 1 267 ? -29.304 19.623 -7.073 1.00 31.02 267 ARG A O 1
ATOM 2108 N N . LEU A 1 268 ? -28.723 17.486 -6.678 1.00 30.11 268 LEU A N 1
ATOM 2109 C CA . LEU A 1 268 ? -28.666 17.100 -8.082 1.00 30.11 268 LEU A CA 1
ATOM 2110 C C . LEU A 1 268 ? -30.111 16.969 -8.573 1.00 30.11 268 LEU A C 1
ATOM 2112 O O . LEU A 1 268 ? -30.874 16.129 -8.093 1.00 30.11 268 LEU A O 1
ATOM 2116 N N . LEU A 1 269 ? -30.496 17.854 -9.491 1.00 32.59 269 LEU A N 1
ATOM 2117 C CA . LEU A 1 269 ? -31.699 17.695 -10.295 1.00 32.59 269 LEU A CA 1
ATOM 2118 C C . LEU A 1 269 ? -31.585 16.364 -11.041 1.00 32.59 269 LEU A C 1
ATOM 2120 O O . LEU A 1 269 ? -30.705 16.194 -11.881 1.00 32.59 269 LEU A O 1
ATOM 2124 N N . LYS A 1 270 ? -32.482 15.431 -10.708 1.00 31.72 270 LYS A N 1
ATOM 2125 C CA . LYS A 1 270 ? -32.767 14.268 -11.544 1.00 31.72 270 LYS A CA 1
ATOM 2126 C C . LYS A 1 270 ? -33.194 14.765 -12.928 1.00 31.72 270 LYS A C 1
ATOM 2128 O O . LYS A 1 270 ? -34.120 15.574 -13.028 1.00 31.72 270 LYS A O 1
ATOM 2133 N N . ARG A 1 271 ? -32.545 14.254 -13.964 1.00 32.22 271 ARG A N 1
ATOM 2134 C CA . ARG A 1 271 ? -33.174 13.976 -15.252 1.00 32.22 271 ARG A CA 1
ATOM 2135 C C . ARG A 1 271 ? -32.967 12.502 -15.532 1.00 32.22 271 ARG A C 1
ATOM 2137 O O . ARG A 1 271 ? -31.844 12.032 -15.249 1.00 32.22 271 ARG A O 1
#

Nearest PDB structures (foldseek):
  6ve2-assembly1_A  TM=3.959E-01  e=4.356E+00  Pseudomonas aeruginosa PAO1

Radius of gyration: 30.65 Å; Cα contacts (8 Å, |Δi|>4): 295; chains: 1; bounding box: 61×47×89 Å

pLDDT: mean 76.12, std 14.19, range [30.11, 94.69]

Foldseek 3Di:
DDQKAFDFDPPDDDPDPPDPPGTPDIDGDVLVVCVVVVVWDDWAWAADLQQKIKTAGSDDPVVLCVVCVLQWDFPDDDNITITGGDLVSLLVVCLVPVPDDVLVSSVVRHPDDHDPNVVVVSVVSNVVSPPPDDDPQKDKFFADDDDPLQVVQFPADPDPGITIGHNVVVSVVVCVVVVHDDDDFDDDPPDGDDDDPPDDDPPDDDDVPPDPCPPPPPDFDKDKDKDADPDLVVLVVVVVVCVVVVAPWDRDNVRSMIIHIDGPPDDDDDD

Solvent-accessible surface area (backbone atoms only — not comparable to full-atom values): 17091 Å² total; per-residue (Å²): 132,83,61,54,50,75,40,61,51,97,87,69,84,70,97,61,82,87,54,86,94,51,64,76,46,71,46,79,37,72,68,48,55,29,55,76,67,67,66,63,68,78,66,44,27,46,61,45,77,84,44,35,35,41,40,39,40,90,57,87,61,59,75,60,46,67,65,42,53,62,32,25,46,81,76,40,87,64,75,52,32,33,30,33,60,35,70,72,32,41,42,54,47,38,73,75,34,90,82,61,55,65,67,62,55,52,57,75,54,34,80,56,84,73,38,68,69,48,53,57,49,51,53,49,45,58,62,70,55,65,82,79,80,82,75,79,74,55,32,81,44,76,48,93,69,92,57,77,79,51,58,84,33,47,75,45,75,82,45,98,42,33,30,37,23,52,49,44,70,64,51,49,55,52,37,47,75,72,72,48,88,80,83,87,81,82,62,52,101,87,49,80,70,81,76,62,93,88,64,91,64,89,69,73,73,82,70,88,63,81,76,70,84,70,78,77,80,80,82,77,73,72,51,71,50,74,48,76,42,98,45,70,71,60,36,52,55,51,51,50,54,37,56,74,66,67,54,75,59,51,78,37,80,92,72,32,30,42,34,37,67,48,64,83,84,68,82,79,79,85,128

Sequence (271 aa):
MAEVDTAYAEDYKTDIHPSLGHIRAFRVRDRLVKVINKAVTAPRVWIHPNFEIYVESDLYPAQILSKLKPLADVVKEDKVIILKLKKEKVAAAAARDNGLDVV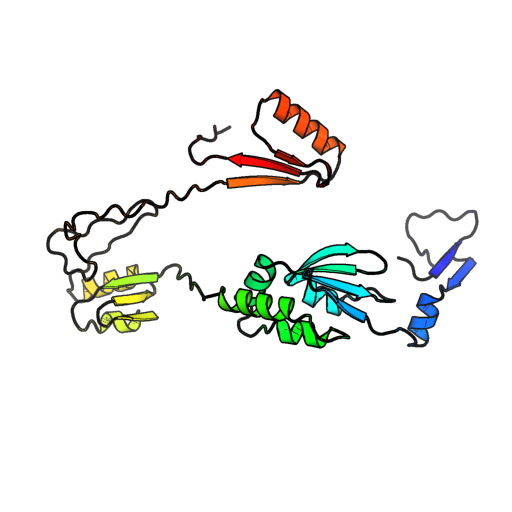SLLRSFADRELPKNVLTELDAWNSHAELFTLYEGFGLLEKTGGLPEADKFTAERISPNLSLVRSPDKLFGKLEDAGWVPLLADHQNVSLIHLPEGSNTVFRRKTTVAVSQLKKAVLKCKTNIVHYFPTEELYELFARKLLEAKCACELNKTGLSITVSVKAGARLLKR